Protein AF-A0A935YI37-F1 (afdb_monomer)

Secondary structure (DSSP, 8-state):
-PPPPPEEEESS-HHHHHHHHHHHHHHHHHTT-TTT-SEEEEEE---SSTTEEEEEEEPPSSSPPPEEEEEE-GGGGTS----EEEES--GGGTTSPPPS---SPP-GGG--HHHHHHHHHHHHHHHHHHHTTSS-GGGS-GGGHHHHHHHHHHHHHHHHHHTT-----HHHHHHHHHHHHTSSS---HHHHHHHHHHHHT---SHHHHHHHHTTSPP-

Mean predicted aligned error: 6.36 Å

Structure (mmCIF, N/CA/C/O backbone):
data_AF-A0A935YI37-F1
#
_entry.id   AF-A0A935YI37-F1
#
loop_
_atom_site.group_PDB
_atom_site.id
_atom_site.type_symbol
_atom_site.label_atom_id
_atom_site.label_alt_id
_atom_site.label_comp_id
_atom_site.label_asym_id
_atom_site.label_entity_id
_atom_site.label_seq_id
_atom_site.pdbx_PDB_ins_code
_atom_site.Cartn_x
_atom_site.Cartn_y
_atom_site.Cartn_z
_atom_site.occupancy
_atom_site.B_iso_or_equiv
_atom_site.auth_seq_id
_atom_site.auth_comp_id
_atom_site.auth_asym_id
_atom_site.auth_atom_id
_atom_site.pdbx_PDB_model_num
ATOM 1 N N . MET A 1 1 ? -25.871 1.175 2.694 1.00 56.16 1 MET A N 1
ATOM 2 C CA . MET A 1 1 ? -24.743 2.102 2.891 1.00 56.16 1 MET A CA 1
ATOM 3 C C . MET A 1 1 ? -23.890 1.432 3.937 1.00 56.16 1 MET A C 1
ATOM 5 O O . MET A 1 1 ? -24.324 1.365 5.081 1.00 56.16 1 MET A O 1
ATOM 9 N N . ASP A 1 2 ? -22.806 0.791 3.517 1.00 73.81 2 ASP A N 1
ATOM 10 C CA . ASP A 1 2 ? -22.015 -0.038 4.426 1.00 73.81 2 ASP A CA 1
ATOM 11 C C . ASP A 1 2 ? -21.310 0.875 5.431 1.00 73.81 2 ASP A C 1
ATOM 13 O O . ASP A 1 2 ? -20.759 1.914 5.056 1.00 73.81 2 ASP A O 1
ATOM 17 N N . ALA A 1 3 ? -21.419 0.545 6.717 1.00 84.25 3 ALA A N 1
ATOM 18 C CA . ALA A 1 3 ? -20.812 1.340 7.774 1.00 84.25 3 ALA A CA 1
ATOM 19 C C . ALA A 1 3 ? -19.287 1.256 7.651 1.00 84.25 3 ALA A C 1
ATOM 21 O O . ALA A 1 3 ? -18.744 0.172 7.469 1.00 84.25 3 ALA A O 1
ATOM 22 N N . ALA A 1 4 ? -18.595 2.395 7.744 1.00 88.62 4 ALA A N 1
ATOM 23 C CA . ALA A 1 4 ? -17.138 2.387 7.763 1.00 88.62 4 ALA A CA 1
ATOM 24 C C . ALA A 1 4 ? -16.64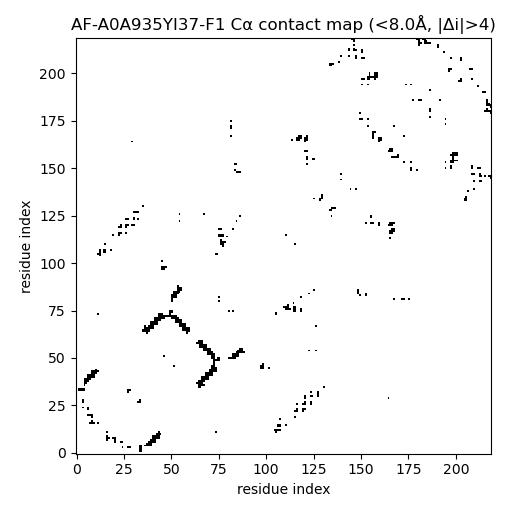3 1.626 9.008 1.00 88.62 4 ALA A C 1
ATOM 26 O O . ALA A 1 4 ? -17.223 1.807 10.085 1.00 88.62 4 ALA A O 1
ATOM 27 N N . PRO A 1 5 ? -15.574 0.818 8.893 1.00 92.12 5 PRO A N 1
ATOM 28 C CA . PRO A 1 5 ? -15.024 0.122 10.041 1.00 92.12 5 PRO A CA 1
ATOM 29 C C . PRO A 1 5 ? -14.533 1.142 11.078 1.00 92.12 5 PRO A C 1
ATOM 31 O O . PRO A 1 5 ? -14.047 2.214 10.698 1.00 92.12 5 PRO A O 1
ATOM 34 N N . PRO A 1 6 ? -14.617 0.835 12.382 1.00 94.88 6 PRO A N 1
ATOM 35 C CA . PRO A 1 6 ? -13.897 1.591 13.395 1.00 94.88 6 PRO A CA 1
ATOM 36 C C . PRO A 1 6 ? -12.401 1.620 13.052 1.00 94.88 6 PRO A C 1
ATOM 38 O O . PRO A 1 6 ? -11.816 0.598 12.680 1.00 94.88 6 PRO A O 1
ATOM 41 N N . ILE A 1 7 ? -11.801 2.807 13.166 1.00 96.62 7 ILE A N 1
ATOM 42 C CA . ILE A 1 7 ? -10.383 3.049 12.885 1.00 96.62 7 ILE A CA 1
ATOM 43 C C . ILE A 1 7 ? -9.721 3.555 14.158 1.00 96.62 7 ILE A C 1
ATOM 45 O O . ILE A 1 7 ? -10.190 4.532 14.741 1.00 96.62 7 ILE A O 1
ATOM 49 N N . THR A 1 8 ? -8.633 2.916 14.572 1.00 95.31 8 THR A N 1
ATOM 50 C CA . THR A 1 8 ? -7.813 3.350 15.707 1.00 95.31 8 THR A CA 1
ATOM 51 C C . THR A 1 8 ? -6.371 3.553 15.263 1.00 95.31 8 THR A C 1
ATOM 53 O O . THR A 1 8 ? -5.863 2.827 14.411 1.00 95.31 8 THR A O 1
ATOM 56 N N . CYS A 1 9 ? -5.707 4.556 15.832 1.00 93.88 9 CYS A N 1
ATOM 57 C CA . CYS A 1 9 ? -4.291 4.821 15.601 1.00 93.88 9 CYS A CA 1
ATOM 58 C C . CYS A 1 9 ? -3.555 4.804 16.945 1.00 93.88 9 CYS A C 1
ATOM 60 O O . CYS A 1 9 ? -3.994 5.457 17.892 1.00 93.88 9 CYS A O 1
ATOM 62 N N . THR A 1 10 ? -2.449 4.070 17.040 1.00 90.88 10 THR A N 1
ATOM 63 C CA . THR A 1 10 ? -1.624 3.958 18.255 1.00 90.88 10 THR A CA 1
ATOM 64 C C . THR A 1 10 ? -0.178 4.347 17.963 1.00 90.88 10 THR A C 1
ATOM 66 O O . THR A 1 10 ? 0.287 4.166 16.841 1.00 90.88 10 THR A O 1
ATOM 69 N N . GLY A 1 11 ? 0.532 4.859 18.974 1.00 87.56 11 GLY A N 1
ATOM 70 C CA . GLY A 1 11 ? 1.936 5.285 18.846 1.00 87.56 11 GLY A CA 1
ATOM 71 C C . GLY A 1 11 ? 2.136 6.627 18.127 1.00 87.56 11 GLY A C 1
ATOM 72 O O . GLY A 1 11 ? 3.232 6.951 17.681 1.00 87.56 11 GLY A O 1
ATOM 73 N N . LEU A 1 12 ? 1.073 7.430 18.035 1.00 88.06 12 LEU A N 1
ATOM 74 C CA . LEU A 1 12 ? 1.077 8.784 17.482 1.00 88.06 12 LEU A CA 1
ATOM 75 C C . LEU A 1 12 ? 0.521 9.774 18.511 1.00 88.06 12 LEU A C 1
ATOM 77 O O . LEU A 1 12 ? -0.288 9.408 19.364 1.00 88.06 12 LEU A O 1
ATOM 81 N N . GLU A 1 13 ? 0.913 11.043 18.401 1.00 90.06 13 GLU A N 1
ATOM 82 C CA . GLU A 1 13 ? 0.253 12.135 19.124 1.00 90.06 13 GLU A CA 1
ATOM 83 C C . GLU A 1 13 ? -1.245 12.204 18.736 1.00 90.06 13 GLU A C 1
ATOM 85 O O . GLU A 1 13 ? -1.553 12.054 17.550 1.00 90.06 13 GLU A O 1
ATOM 90 N N . PRO A 1 14 ? -2.181 12.485 19.669 1.00 91.62 14 PRO A N 1
ATOM 91 C CA . PRO A 1 14 ? -3.623 12.488 19.390 1.00 91.62 14 PRO A CA 1
ATOM 92 C C . PRO A 1 14 ? -4.054 13.304 18.161 1.00 91.62 14 PRO A C 1
ATOM 94 O O . PRO A 1 14 ? -4.793 12.801 17.322 1.00 91.62 14 PRO A O 1
ATOM 97 N N . ALA A 1 15 ? -3.542 14.527 17.991 1.00 92.75 15 ALA A N 1
ATOM 98 C CA . ALA A 1 15 ? -3.912 15.368 16.849 1.00 92.75 15 ALA A CA 1
ATOM 99 C C . ALA A 1 15 ? -3.469 14.766 15.500 1.00 92.75 15 ALA A C 1
ATOM 101 O O . ALA A 1 15 ? -4.168 14.880 14.495 1.00 92.75 15 ALA A O 1
ATOM 102 N N . LEU A 1 16 ? -2.306 14.113 15.471 1.00 91.50 16 LEU A N 1
ATOM 103 C CA . LEU A 1 16 ? -1.800 13.415 14.291 1.00 91.50 16 LEU A CA 1
ATOM 104 C C . LEU A 1 16 ? -2.591 12.121 14.033 1.00 91.50 16 LEU A C 1
ATOM 106 O O . LEU A 1 16 ? -2.918 11.822 12.883 1.00 91.50 16 LEU A O 1
ATOM 110 N N . ALA A 1 17 ? -2.936 11.391 15.097 1.00 93.19 17 ALA A N 1
ATOM 111 C CA . ALA A 1 17 ? -3.769 10.194 15.046 1.00 93.19 17 ALA A CA 1
ATOM 112 C C . ALA A 1 17 ? -5.150 10.479 14.431 1.00 93.19 17 ALA A C 1
ATOM 114 O O . ALA A 1 17 ? -5.575 9.739 13.546 1.00 93.19 17 ALA A O 1
ATOM 115 N N . ASP A 1 18 ? -5.806 11.574 14.825 1.00 95.50 18 ASP A N 1
ATOM 116 C CA . ASP A 1 18 ? -7.112 11.971 14.282 1.00 95.50 18 ASP A CA 1
ATOM 117 C C . ASP A 1 18 ? -7.035 12.272 12.776 1.00 95.50 18 ASP A C 1
ATOM 119 O O . ASP A 1 18 ? -7.842 11.773 11.986 1.00 95.50 18 ASP A O 1
ATOM 123 N N . LEU A 1 19 ? -6.011 13.020 12.346 1.00 95.75 19 LEU A N 1
ATOM 124 C CA . LEU A 1 19 ? -5.795 13.341 10.930 1.00 95.75 19 LEU A CA 1
ATOM 125 C C . LEU A 1 19 ? -5.542 12.089 10.078 1.00 95.75 19 LEU A C 1
ATOM 127 O O . LEU A 1 19 ? -6.039 11.990 8.951 1.00 95.75 19 LEU A O 1
ATOM 131 N N . ILE A 1 20 ? -4.773 11.131 10.601 1.00 95.38 20 ILE A N 1
ATOM 132 C CA . ILE A 1 20 ? -4.489 9.864 9.918 1.00 95.38 20 ILE A CA 1
ATOM 133 C C . ILE A 1 20 ? -5.726 8.965 9.898 1.00 95.38 20 ILE A C 1
ATOM 135 O O . ILE A 1 20 ? -6.013 8.374 8.858 1.00 95.38 20 ILE A O 1
ATOM 139 N N . ALA A 1 21 ? -6.495 8.897 10.987 1.00 96.50 21 ALA A N 1
ATOM 140 C CA . ALA A 1 21 ? -7.736 8.128 11.043 1.00 96.50 21 ALA A CA 1
ATOM 141 C C . ALA A 1 21 ? -8.768 8.638 10.021 1.00 96.50 21 ALA A C 1
ATOM 143 O O . ALA A 1 21 ? -9.416 7.839 9.338 1.00 96.50 21 ALA A O 1
ATOM 144 N N . ASP A 1 22 ? -8.881 9.956 9.850 1.00 96.94 22 ASP A N 1
ATOM 145 C CA . ASP A 1 22 ? -9.757 10.551 8.840 1.00 96.94 22 ASP A CA 1
ATOM 146 C C . ASP A 1 22 ? -9.287 10.256 7.408 1.00 96.94 22 ASP A C 1
ATOM 148 O O . ASP A 1 22 ? -10.101 9.879 6.558 1.00 96.94 22 ASP A O 1
ATOM 152 N N . ALA A 1 23 ? -7.983 10.363 7.132 1.00 97.19 23 ALA A N 1
ATOM 153 C CA . ALA A 1 23 ? -7.418 9.982 5.835 1.00 97.19 23 ALA A CA 1
ATOM 154 C C . ALA A 1 23 ? -7.620 8.481 5.547 1.00 97.19 23 ALA A C 1
ATOM 156 O O . ALA A 1 23 ? -8.001 8.098 4.438 1.00 97.19 23 ALA A O 1
ATOM 157 N N . ALA A 1 24 ? -7.456 7.628 6.559 1.00 97.25 24 ALA A N 1
ATOM 158 C CA . ALA A 1 24 ? -7.671 6.191 6.453 1.00 97.25 24 ALA A CA 1
ATOM 159 C C . ALA A 1 24 ? -9.136 5.858 6.162 1.00 97.25 24 ALA A C 1
ATOM 161 O O . ALA A 1 24 ? -9.404 5.004 5.321 1.00 97.25 24 ALA A O 1
ATOM 162 N N . ARG A 1 25 ? -10.097 6.567 6.769 1.00 97.12 25 ARG A N 1
ATOM 163 C CA . ARG A 1 25 ? -11.530 6.383 6.480 1.00 97.12 25 ARG A CA 1
ATOM 164 C C . ARG A 1 25 ? -11.850 6.659 5.012 1.00 97.12 25 ARG A C 1
ATOM 166 O O . ARG A 1 25 ? -12.586 5.894 4.389 1.00 97.12 25 ARG A O 1
ATOM 173 N N . GLN A 1 26 ? -11.274 7.724 4.457 1.00 97.19 26 GLN A N 1
ATOM 174 C CA . GLN A 1 26 ? -11.437 8.070 3.043 1.00 97.19 26 GLN A CA 1
ATOM 175 C C . GLN A 1 26 ? -10.814 7.005 2.137 1.00 97.19 26 GLN A C 1
ATOM 177 O O . GLN A 1 26 ? -11.470 6.536 1.209 1.00 97.19 26 GLN A O 1
ATOM 182 N N . ALA A 1 27 ? -9.593 6.567 2.450 1.00 97.44 27 ALA A N 1
ATOM 183 C CA . ALA A 1 27 ? -8.905 5.530 1.692 1.00 97.44 27 ALA A CA 1
ATOM 184 C C . ALA A 1 27 ? -9.648 4.183 1.740 1.00 97.44 27 ALA A C 1
ATOM 186 O O . ALA A 1 27 ? -9.852 3.573 0.694 1.00 97.44 27 ALA A O 1
ATOM 187 N N . VAL A 1 28 ? -10.131 3.749 2.913 1.00 96.94 28 VAL A N 1
ATOM 188 C CA . VAL A 1 28 ? -10.945 2.530 3.093 1.00 96.94 28 VAL A CA 1
ATOM 189 C C . VAL A 1 28 ? -12.183 2.554 2.198 1.00 96.94 28 VAL A C 1
ATOM 191 O O . VAL A 1 28 ? -12.470 1.565 1.521 1.00 96.94 28 VAL A O 1
ATOM 194 N N . ALA A 1 29 ? -12.905 3.676 2.164 1.00 96.31 29 ALA A N 1
ATOM 195 C CA . ALA A 1 29 ? -14.059 3.828 1.287 1.00 96.31 29 ALA A CA 1
ATOM 196 C C . ALA A 1 29 ? -13.646 3.789 -0.194 1.00 96.31 29 ALA A C 1
ATOM 198 O O . ALA A 1 29 ? -14.234 3.046 -0.979 1.00 96.31 29 ALA A O 1
ATOM 199 N N . ALA A 1 30 ? -12.598 4.530 -0.565 1.00 97.06 30 ALA A N 1
ATOM 200 C CA . ALA A 1 30 ? -12.123 4.633 -1.940 1.00 97.06 30 ALA A CA 1
ATOM 201 C C . ALA A 1 30 ? -11.642 3.291 -2.511 1.00 97.06 30 ALA A C 1
ATOM 203 O O . ALA A 1 30 ? -11.893 2.997 -3.679 1.00 97.06 30 ALA A O 1
ATOM 204 N N . VAL A 1 31 ? -10.984 2.446 -1.713 1.00 96.50 31 VAL A N 1
ATOM 205 C CA . VAL A 1 31 ? -10.501 1.127 -2.164 1.00 96.50 31 VAL A CA 1
ATOM 206 C C . VAL A 1 31 ? -11.527 0.000 -1.981 1.00 96.50 31 VAL A C 1
ATOM 208 O O . VAL A 1 31 ? -11.232 -1.140 -2.325 1.00 96.50 31 VAL A O 1
ATOM 211 N N . GLY A 1 32 ? -12.733 0.304 -1.487 1.00 95.06 32 GLY A N 1
ATOM 212 C CA . GLY A 1 32 ? -13.824 -0.668 -1.354 1.00 95.06 32 GLY A CA 1
ATOM 213 C C . GLY A 1 32 ? -13.710 -1.606 -0.148 1.00 95.06 32 GLY A C 1
ATOM 214 O O . GLY A 1 32 ? -14.245 -2.709 -0.184 1.00 95.06 32 GLY A O 1
ATOM 215 N N . LEU A 1 33 ? -13.024 -1.192 0.923 1.00 93.38 33 LEU A N 1
ATOM 216 C CA . LEU A 1 33 ? -12.841 -1.993 2.142 1.00 93.38 33 LEU A CA 1
ATOM 217 C C . LEU A 1 33 ? -13.932 -1.794 3.206 1.00 93.38 33 LEU A C 1
ATOM 219 O O . LEU A 1 33 ? -13.975 -2.564 4.162 1.00 93.38 33 LEU A O 1
ATOM 223 N N . ALA A 1 34 ? -14.801 -0.785 3.072 1.00 92.44 34 ALA A N 1
ATOM 224 C CA . ALA A 1 34 ? -15.726 -0.378 4.137 1.00 92.44 34 ALA A CA 1
ATOM 225 C C . ALA A 1 34 ? -16.646 -1.510 4.643 1.00 92.44 34 ALA A C 1
ATOM 227 O O . ALA A 1 34 ? -16.834 -1.638 5.844 1.00 92.44 34 ALA A O 1
ATOM 228 N N . GLY A 1 35 ? -17.159 -2.365 3.754 1.00 89.19 35 GLY A N 1
ATOM 229 C CA . GLY A 1 35 ? -17.996 -3.519 4.122 1.00 89.19 35 GLY A CA 1
ATOM 230 C C . GLY A 1 35 ? -17.231 -4.831 4.328 1.00 89.19 35 GLY A C 1
ATOM 231 O O . GLY A 1 35 ? -17.849 -5.869 4.544 1.00 89.19 35 GLY A O 1
ATOM 232 N N . LEU A 1 36 ? -15.901 -4.810 4.207 1.00 90.12 36 LEU A N 1
ATOM 233 C CA . LEU A 1 36 ? -15.060 -6.012 4.226 1.00 90.12 36 LEU A CA 1
ATOM 234 C C . LEU A 1 36 ? -14.249 -6.168 5.516 1.00 90.12 36 LEU A C 1
ATOM 236 O O . LEU A 1 36 ? -13.684 -7.236 5.742 1.00 90.12 36 LEU A O 1
ATOM 240 N N . LEU A 1 37 ? -14.166 -5.124 6.343 1.00 90.25 37 LEU A N 1
ATOM 241 C CA . LEU A 1 37 ? -13.382 -5.115 7.577 1.00 90.25 37 LEU A CA 1
ATOM 242 C C . LEU A 1 37 ? -14.279 -4.916 8.795 1.00 90.25 37 LEU A C 1
ATOM 244 O O . LEU A 1 37 ? -15.181 -4.084 8.779 1.00 90.25 37 LEU A O 1
ATOM 248 N N . GLY A 1 38 ? -13.974 -5.637 9.872 1.00 90.75 38 GLY A N 1
ATOM 249 C CA . GLY A 1 38 ? -14.567 -5.398 11.187 1.00 90.75 38 GLY A CA 1
ATOM 250 C C . GLY A 1 38 ? -13.947 -4.184 11.874 1.00 90.75 38 GLY A C 1
ATOM 251 O O . GLY A 1 38 ? -14.643 -3.454 12.571 1.00 90.75 38 GLY A O 1
ATOM 252 N N . ARG A 1 39 ? -12.648 -3.939 11.645 1.00 93.25 39 ARG A N 1
ATOM 253 C CA . ARG A 1 39 ? -11.895 -2.778 12.149 1.00 93.25 39 ARG A CA 1
ATOM 254 C C . ARG A 1 39 ? -10.566 -2.582 11.414 1.00 93.25 39 ARG A C 1
ATOM 256 O O . ARG A 1 39 ? -10.034 -3.530 10.829 1.00 93.25 39 ARG A O 1
ATOM 263 N N . LEU A 1 40 ? -10.019 -1.371 11.496 1.00 94.75 40 LEU A N 1
ATOM 264 C CA . LEU A 1 40 ? -8.669 -1.021 11.051 1.00 94.75 40 LEU A CA 1
ATOM 265 C C . LEU A 1 40 ? -7.865 -0.426 12.215 1.00 94.75 40 LEU A C 1
ATOM 267 O O . LEU A 1 40 ? -8.243 0.594 12.778 1.00 94.75 40 LEU A O 1
ATOM 271 N N . GLU A 1 41 ? -6.732 -1.035 12.540 1.00 93.50 41 GLU A N 1
ATOM 272 C CA . GLU A 1 41 ? -5.760 -0.526 13.509 1.00 93.50 41 GLU A CA 1
ATOM 273 C C . GLU A 1 41 ? -4.513 -0.040 12.753 1.00 93.50 41 GLU A C 1
ATOM 275 O O . GLU A 1 41 ? -3.959 -0.772 11.932 1.00 93.50 41 GLU A O 1
ATOM 280 N N . ILE A 1 42 ? -4.059 1.185 13.007 1.00 92.81 42 ILE A N 1
ATOM 281 C CA . ILE A 1 42 ? -2.789 1.716 12.498 1.00 92.81 42 ILE A CA 1
ATOM 282 C C . ILE A 1 42 ? -1.833 1.833 13.681 1.00 92.81 42 ILE A C 1
ATOM 284 O O . ILE A 1 42 ? -2.015 2.669 14.566 1.00 92.81 42 ILE A O 1
ATOM 288 N N . CYS A 1 43 ? -0.811 0.988 13.695 1.00 90.19 43 CYS A N 1
ATOM 289 C CA . CYS A 1 43 ? 0.199 0.955 14.739 1.00 90.19 43 CYS A CA 1
ATOM 290 C C . CYS A 1 43 ? 1.465 1.633 14.220 1.00 90.19 43 CYS A C 1
ATOM 292 O O . CYS A 1 43 ? 2.233 1.028 13.470 1.00 90.19 43 CYS A O 1
ATOM 294 N N . ALA A 1 44 ? 1.662 2.893 14.604 1.00 87.94 44 ALA A N 1
ATOM 295 C CA . ALA A 1 44 ? 2.905 3.585 14.327 1.00 87.94 44 ALA A CA 1
ATOM 296 C C . ALA A 1 44 ? 3.913 3.253 15.430 1.00 87.94 44 ALA A C 1
ATOM 298 O O . ALA A 1 44 ? 3.666 3.550 16.594 1.00 87.94 44 ALA A O 1
ATOM 299 N N . ASP A 1 45 ? 5.016 2.614 15.074 1.00 81.06 45 ASP A N 1
ATOM 300 C CA . ASP A 1 45 ? 6.046 2.203 16.027 1.00 81.06 45 ASP A CA 1
ATOM 301 C C . ASP A 1 45 ? 7.433 2.474 15.441 1.00 81.06 45 ASP A C 1
ATOM 303 O O . ASP A 1 45 ? 7.569 2.632 14.225 1.00 81.06 45 ASP A O 1
ATOM 307 N N . ASP A 1 46 ? 8.463 2.555 16.277 1.00 70.06 46 ASP A N 1
ATOM 308 C CA . ASP A 1 46 ? 9.842 2.713 15.814 1.00 70.06 46 ASP A CA 1
ATOM 309 C C . ASP A 1 46 ? 10.310 1.379 15.221 1.00 70.06 46 ASP A C 1
ATOM 311 O O . ASP A 1 46 ? 10.903 0.520 15.864 1.00 70.06 46 ASP A O 1
ATOM 315 N N . LEU A 1 47 ? 9.903 1.133 13.981 1.00 65.62 47 LEU A N 1
ATOM 316 C CA . LEU A 1 47 ? 10.217 -0.078 13.251 1.00 65.62 47 LEU A CA 1
ATOM 317 C C . LEU A 1 47 ? 11.539 0.112 12.502 1.00 65.62 47 LEU A C 1
ATOM 319 O O . LEU A 1 47 ? 11.742 1.151 11.865 1.00 65.62 47 LEU A O 1
ATOM 323 N N . PRO A 1 48 ? 12.451 -0.878 12.527 1.00 55.75 48 PRO A N 1
ATOM 324 C CA . PRO A 1 48 ? 13.759 -0.742 11.904 1.00 55.75 48 PRO A CA 1
ATOM 325 C C . PRO A 1 48 ? 13.616 -0.629 10.383 1.00 55.75 48 PRO A C 1
ATOM 327 O O . PRO A 1 48 ? 13.464 -1.632 9.692 1.00 55.75 48 PRO A O 1
ATOM 330 N N . GLY A 1 49 ? 13.706 0.601 9.875 1.00 58.25 49 GLY A N 1
ATOM 331 C CA . GLY A 1 49 ? 13.541 0.930 8.461 1.00 58.25 49 GLY A CA 1
ATOM 332 C C . GLY A 1 49 ? 12.360 1.872 8.238 1.00 58.25 49 GLY A C 1
ATOM 333 O O . GLY A 1 49 ? 11.216 1.449 8.136 1.00 58.25 49 GLY A O 1
ATOM 334 N N . ALA A 1 50 ? 12.645 3.164 8.065 1.00 57.19 50 ALA A N 1
ATOM 335 C CA . ALA A 1 50 ? 11.645 4.233 7.940 1.00 57.19 50 ALA A CA 1
ATOM 336 C C . ALA A 1 50 ? 10.647 4.112 6.761 1.00 57.19 50 ALA A C 1
ATOM 338 O O . ALA A 1 50 ? 9.751 4.942 6.629 1.00 57.19 50 ALA A O 1
ATOM 339 N N . ALA A 1 51 ? 10.822 3.135 5.866 1.00 60.41 51 ALA A N 1
ATOM 340 C CA . ALA A 1 51 ? 10.006 2.945 4.664 1.00 60.41 51 ALA A CA 1
ATOM 341 C C . ALA A 1 51 ? 9.250 1.605 4.640 1.00 60.41 51 ALA A C 1
ATOM 343 O O . ALA A 1 51 ? 8.566 1.319 3.653 1.00 60.41 51 ALA A O 1
ATOM 344 N N . GLU A 1 52 ? 9.389 0.778 5.677 1.00 70.00 52 GLU A N 1
ATOM 345 C CA . GLU A 1 52 ? 8.734 -0.524 5.741 1.00 70.00 52 GLU A CA 1
ATOM 346 C C . GLU A 1 52 ? 7.370 -0.415 6.420 1.00 70.00 52 GLU A C 1
ATOM 348 O O . GLU A 1 52 ? 7.163 0.328 7.383 1.00 70.00 52 GLU A O 1
ATOM 353 N N . ALA A 1 53 ? 6.420 -1.152 5.862 1.00 75.00 53 ALA A N 1
ATOM 354 C CA . ALA A 1 53 ? 5.057 -1.226 6.338 1.00 75.00 53 ALA A CA 1
ATOM 355 C C . ALA A 1 53 ? 4.574 -2.666 6.244 1.00 75.00 53 ALA A C 1
ATOM 357 O O . ALA A 1 53 ? 4.843 -3.357 5.250 1.00 75.00 53 ALA A O 1
ATOM 358 N N . TRP A 1 54 ? 3.828 -3.087 7.261 1.00 79.75 54 TRP A N 1
ATOM 359 C CA . TRP A 1 54 ? 3.343 -4.453 7.388 1.00 79.75 54 TRP A CA 1
ATOM 360 C C . TRP A 1 54 ? 1.847 -4.492 7.603 1.00 79.75 54 TRP A C 1
ATOM 362 O O . TRP A 1 54 ? 1.300 -3.823 8.475 1.00 79.75 54 TRP A O 1
ATOM 372 N N . LEU A 1 55 ? 1.192 -5.341 6.822 1.00 81.38 55 LEU A N 1
ATOM 373 C CA . LEU A 1 55 ? -0.231 -5.613 6.943 1.00 81.38 55 LEU A CA 1
ATOM 374 C C . LEU A 1 55 ? -0.425 -6.969 7.615 1.00 81.38 55 LEU A C 1
ATOM 376 O O . LEU A 1 55 ? 0.081 -7.986 7.136 1.00 81.38 55 LEU A O 1
ATOM 380 N N . ALA A 1 56 ? -1.188 -6.984 8.703 1.00 80.44 56 ALA A N 1
ATOM 381 C CA . ALA A 1 56 ? -1.633 -8.195 9.373 1.00 80.44 56 ALA A CA 1
ATOM 382 C C . ALA A 1 56 ? -3.161 -8.284 9.314 1.00 80.44 56 ALA A C 1
ATOM 384 O O . ALA A 1 56 ? -3.868 -7.432 9.848 1.00 80.44 56 ALA A O 1
ATOM 385 N N . LEU A 1 57 ? -3.669 -9.341 8.683 1.00 80.88 57 LEU A N 1
ATOM 386 C CA . LEU A 1 57 ? -5.089 -9.682 8.702 1.00 80.88 57 LEU A CA 1
ATOM 387 C C . LEU A 1 57 ? -5.350 -10.658 9.847 1.00 80.88 57 LEU A C 1
ATOM 389 O O . LEU A 1 57 ? -4.859 -11.788 9.836 1.00 80.88 57 LEU A O 1
ATOM 393 N N . ARG A 1 58 ? -6.125 -10.220 10.837 1.00 82.06 58 ARG A N 1
ATOM 394 C CA . ARG A 1 58 ? -6.540 -11.024 11.986 1.00 82.06 58 ARG A CA 1
ATOM 395 C C . ARG A 1 58 ? -8.003 -11.393 11.812 1.00 82.06 58 ARG A C 1
ATOM 397 O O . ARG A 1 58 ? -8.857 -10.521 11.686 1.00 82.06 58 ARG A O 1
ATOM 404 N N . ARG A 1 59 ? -8.304 -12.688 11.812 1.00 72.38 59 ARG A N 1
ATOM 405 C CA . ARG A 1 59 ? -9.690 -13.130 11.975 1.00 72.38 59 ARG A CA 1
ATOM 406 C C . ARG A 1 59 ? -10.044 -12.972 13.445 1.00 72.38 59 ARG A C 1
ATOM 408 O O . ARG A 1 59 ? -9.323 -13.491 14.296 1.00 72.38 59 ARG A O 1
ATOM 415 N N . GLU A 1 60 ? -11.095 -12.214 13.732 1.00 70.25 60 GLU A N 1
ATOM 416 C CA . GLU A 1 60 ? -11.671 -12.210 15.072 1.00 70.25 60 GLU A CA 1
ATOM 417 C C . GLU A 1 60 ? -12.189 -13.625 15.380 1.00 70.25 60 GLU A C 1
ATOM 419 O O . GLU A 1 60 ? -12.580 -14.362 14.470 1.00 70.25 60 GLU A O 1
ATOM 424 N N . GLN A 1 61 ? -12.089 -14.052 16.642 1.00 56.94 61 GLN A N 1
ATOM 425 C CA . GLN A 1 61 ? -12.717 -15.303 17.066 1.00 56.94 61 GLN A CA 1
ATOM 426 C C . GLN A 1 61 ? -14.234 -15.126 16.879 1.00 56.94 61 GLN A C 1
ATOM 428 O O . GLN A 1 61 ? -14.765 -14.124 17.343 1.00 56.94 61 GLN A O 1
ATOM 433 N N . ASP A 1 62 ? -14.874 -16.069 16.179 1.00 56.50 62 ASP A N 1
ATOM 434 C CA . ASP A 1 62 ? -16.295 -16.106 15.771 1.00 56.50 62 ASP A CA 1
ATOM 435 C C . ASP A 1 62 ? -16.665 -15.282 14.525 1.00 56.50 62 ASP A C 1
ATOM 437 O O . ASP A 1 62 ? -16.952 -14.104 14.670 1.00 56.50 62 ASP A O 1
ATOM 441 N N . ASP A 1 63 ? -16.696 -15.920 13.333 1.00 63.81 63 ASP A N 1
ATOM 442 C CA . ASP A 1 63 ? -17.338 -15.552 12.032 1.00 63.81 63 ASP A CA 1
ATOM 443 C C . ASP A 1 63 ? -17.432 -14.062 11.609 1.00 63.81 63 ASP A C 1
ATOM 445 O O . ASP A 1 63 ? -18.125 -13.704 10.653 1.00 63.81 63 ASP A O 1
ATOM 449 N N . GLY A 1 64 ? -16.708 -13.180 12.284 1.00 77.88 64 GLY A N 1
ATOM 450 C CA . GLY A 1 64 ? -16.751 -11.743 12.128 1.00 77.88 64 GLY A CA 1
ATOM 451 C C . GLY A 1 64 ? -15.909 -11.289 10.950 1.00 77.88 64 GLY A C 1
ATOM 452 O O . GLY A 1 64 ? -15.005 -11.983 10.471 1.00 77.88 64 GLY A O 1
ATOM 453 N N . ALA A 1 65 ? -16.199 -10.077 10.485 1.00 84.06 65 ALA A N 1
ATOM 454 C CA . ALA A 1 65 ? -15.365 -9.435 9.486 1.00 84.06 65 ALA A CA 1
ATOM 455 C C . ALA A 1 65 ? -13.925 -9.288 10.026 1.00 84.06 65 ALA A C 1
ATOM 457 O O . ALA A 1 65 ? -13.731 -8.978 11.204 1.00 84.06 65 ALA A O 1
ATOM 458 N N . PRO A 1 66 ? -12.894 -9.518 9.195 1.00 86.44 66 PRO A N 1
ATOM 459 C CA . PRO A 1 66 ? -11.509 -9.494 9.647 1.00 86.44 66 PRO A CA 1
ATOM 460 C C . PRO A 1 66 ? -11.098 -8.113 10.168 1.00 86.44 66 PRO A C 1
ATOM 462 O O . PRO A 1 66 ? -11.506 -7.076 9.640 1.00 86.44 66 PRO A O 1
ATOM 465 N N . ALA A 1 67 ? -10.224 -8.109 11.169 1.00 87.69 67 ALA A N 1
ATOM 466 C CA . ALA A 1 67 ? -9.500 -6.932 11.614 1.00 87.69 67 ALA A CA 1
ATOM 467 C C . ALA A 1 67 ? -8.215 -6.781 10.792 1.00 87.69 67 ALA A C 1
ATOM 469 O O . ALA A 1 67 ? -7.446 -7.737 10.639 1.00 87.69 67 ALA A O 1
ATOM 470 N N . LEU A 1 68 ? -7.962 -5.581 10.276 1.00 89.62 68 LEU A N 1
ATOM 471 C CA . LEU A 1 68 ? -6.705 -5.247 9.613 1.00 89.62 68 LEU A CA 1
ATOM 472 C C . LEU A 1 68 ? -5.833 -4.424 10.559 1.00 89.62 68 LEU A C 1
ATOM 474 O O . LEU A 1 68 ? -6.298 -3.430 11.105 1.00 89.62 68 LEU A O 1
ATOM 478 N N . VAL A 1 69 ? -4.569 -4.809 10.713 1.00 90.00 69 VAL A N 1
ATOM 479 C CA . VAL A 1 69 ? -3.564 -4.017 11.429 1.00 90.00 69 VAL A CA 1
ATOM 480 C C . VAL A 1 69 ? -2.473 -3.598 10.450 1.00 90.00 69 VAL A C 1
ATOM 482 O O . VAL A 1 69 ? -1.861 -4.454 9.809 1.00 90.00 69 VAL A O 1
ATOM 485 N N . LEU A 1 70 ? -2.246 -2.293 10.320 1.00 90.25 70 LEU A N 1
ATOM 486 C CA . LEU A 1 70 ? -1.158 -1.699 9.548 1.00 90.25 70 LEU A CA 1
ATOM 487 C C . LEU A 1 70 ? -0.075 -1.215 10.512 1.00 90.25 70 LEU A C 1
ATOM 489 O O . LEU A 1 70 ? -0.252 -0.206 11.189 1.00 90.25 70 LEU A O 1
ATOM 493 N N . TYR A 1 71 ? 1.042 -1.929 10.555 1.00 87.12 71 TYR A N 1
ATOM 494 C CA . TYR A 1 71 ? 2.235 -1.525 11.289 1.00 87.12 71 TYR A CA 1
ATOM 495 C C . TYR A 1 71 ? 3.133 -0.678 10.398 1.00 87.12 71 TYR A C 1
ATOM 497 O O . TYR A 1 71 ? 3.364 -1.039 9.240 1.00 87.12 71 TYR A O 1
ATOM 505 N N . CYS A 1 72 ? 3.645 0.432 10.918 1.00 86.38 72 CYS A N 1
ATOM 506 C CA . CYS A 1 72 ? 4.506 1.322 10.148 1.00 86.38 72 CYS A CA 1
ATOM 507 C C . CYS A 1 72 ? 5.400 2.200 11.012 1.00 86.38 72 CYS A C 1
ATOM 509 O O . CYS A 1 72 ? 5.043 2.533 12.137 1.00 86.38 72 CYS A O 1
ATOM 511 N N . HIS A 1 73 ? 6.512 2.662 10.448 1.00 86.06 73 HIS A N 1
ATOM 512 C CA . HIS A 1 73 ? 7.264 3.746 11.069 1.00 86.06 73 HIS A CA 1
ATOM 513 C C . HIS A 1 73 ? 6.481 5.072 10.959 1.00 86.06 73 HIS A C 1
ATOM 515 O O . HIS A 1 73 ? 5.968 5.366 9.873 1.00 86.06 73 HIS A O 1
ATOM 521 N N . PRO A 1 74 ? 6.410 5.916 12.011 1.00 84.75 74 PRO A N 1
ATOM 522 C CA . PRO A 1 74 ? 5.736 7.217 11.958 1.00 84.75 74 PRO A CA 1
ATOM 523 C C . PRO A 1 74 ? 6.199 8.102 10.788 1.00 84.75 74 PRO A C 1
ATOM 525 O O . PRO A 1 74 ? 5.420 8.883 10.236 1.00 84.75 74 PRO A O 1
ATOM 528 N N . GLU A 1 75 ? 7.458 7.947 10.354 1.00 85.19 75 GLU A N 1
ATOM 529 C CA . GLU A 1 75 ? 7.993 8.680 9.200 1.00 85.19 75 GLU A CA 1
ATOM 530 C C . GLU A 1 75 ? 7.242 8.434 7.886 1.00 85.19 75 GLU A C 1
ATOM 532 O O . GLU A 1 75 ? 7.305 9.284 6.998 1.00 85.19 75 GLU A O 1
ATOM 537 N N . ALA A 1 76 ? 6.482 7.342 7.759 1.00 84.50 76 ALA A N 1
ATOM 538 C CA . ALA A 1 76 ? 5.673 7.059 6.574 1.00 84.50 76 ALA A CA 1
ATOM 539 C C . ALA A 1 76 ? 4.686 8.195 6.228 1.00 84.50 76 ALA A C 1
ATOM 541 O O . ALA A 1 76 ? 4.305 8.355 5.067 1.00 84.50 76 ALA A O 1
ATOM 542 N N . PHE A 1 77 ? 4.306 9.009 7.219 1.00 85.44 77 PHE A N 1
ATOM 543 C CA . PHE A 1 77 ? 3.353 10.111 7.075 1.00 85.44 77 PHE A CA 1
ATOM 544 C C . PHE A 1 77 ? 4.009 11.484 6.831 1.00 85.44 77 PHE A C 1
ATOM 546 O O . PHE A 1 77 ? 3.313 12.462 6.539 1.00 85.44 77 PHE A O 1
ATOM 553 N N . VAL A 1 78 ? 5.340 11.584 6.943 1.00 79.00 78 VAL A N 1
ATOM 554 C CA . VAL A 1 78 ? 6.072 12.870 6.873 1.00 79.00 78 VAL A CA 1
ATOM 555 C C . VAL A 1 78 ? 7.251 12.842 5.897 1.00 79.00 78 VAL A C 1
ATOM 557 O O . VAL A 1 78 ? 7.501 13.828 5.203 1.00 79.00 78 VAL A O 1
ATOM 560 N N . ALA A 1 79 ? 7.977 11.726 5.801 1.00 70.25 79 ALA A N 1
ATOM 561 C CA . ALA A 1 79 ? 9.177 11.612 4.987 1.00 70.25 79 ALA A CA 1
ATOM 562 C C . ALA A 1 79 ? 8.829 11.397 3.507 1.00 70.25 79 ALA A C 1
ATOM 564 O O . ALA A 1 79 ? 7.920 10.651 3.144 1.00 70.25 79 ALA A O 1
ATOM 565 N N . GLN A 1 80 ? 9.603 12.015 2.611 1.00 60.62 80 GLN A N 1
ATOM 566 C CA . GLN A 1 80 ? 9.449 11.859 1.159 1.00 60.62 80 GLN A CA 1
ATOM 567 C C . GLN A 1 80 ? 10.089 10.555 0.658 1.00 60.62 80 GLN A C 1
ATOM 569 O O . GLN A 1 80 ? 11.007 10.568 -0.163 1.00 60.62 80 GLN A O 1
ATOM 574 N N . ARG A 1 81 ? 9.644 9.410 1.177 1.00 67.19 81 ARG A N 1
ATOM 575 C CA . ARG A 1 81 ? 10.127 8.093 0.751 1.00 67.19 81 ARG A CA 1
ATOM 576 C C . ARG A 1 81 ? 8.965 7.236 0.270 1.00 67.19 81 ARG A C 1
ATOM 578 O O . ARG A 1 81 ? 7.901 7.204 0.878 1.00 67.19 81 ARG A O 1
ATOM 585 N N . VAL A 1 82 ? 9.177 6.546 -0.849 1.00 64.12 82 VAL A N 1
ATOM 586 C CA . VAL A 1 82 ? 8.253 5.499 -1.293 1.00 64.12 82 VAL A CA 1
ATOM 587 C C . VAL A 1 82 ? 8.384 4.330 -0.340 1.00 64.12 82 VAL A C 1
ATOM 589 O O . VAL A 1 82 ? 9.486 3.805 -0.179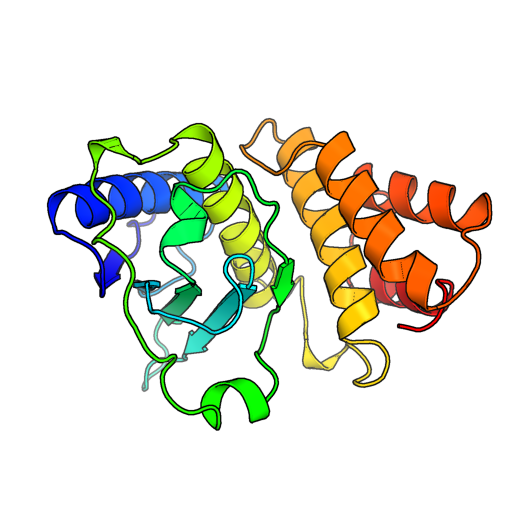 1.00 64.12 82 VAL A O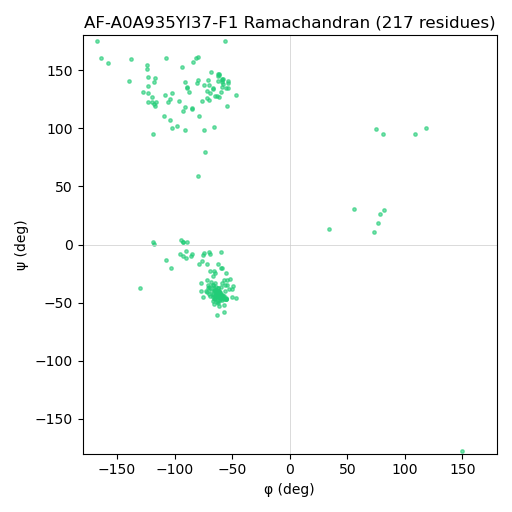 1
ATOM 592 N N . ALA A 1 83 ? 7.269 3.918 0.253 1.00 64.38 83 ALA A N 1
ATOM 593 C CA . ALA A 1 83 ? 7.258 2.737 1.090 1.00 64.38 83 ALA A CA 1
ATOM 594 C C . ALA A 1 83 ? 7.414 1.467 0.243 1.00 64.38 83 ALA A C 1
ATOM 596 O O . ALA A 1 83 ? 6.853 1.327 -0.858 1.00 64.38 83 ALA A O 1
ATOM 597 N N . THR A 1 84 ? 8.172 0.526 0.784 1.00 62.97 84 THR A N 1
ATOM 598 C CA . THR A 1 84 ? 8.163 -0.867 0.351 1.00 62.97 84 THR A CA 1
ATOM 599 C C . THR A 1 84 ? 7.126 -1.581 1.203 1.00 62.97 84 THR A C 1
ATOM 601 O O . THR A 1 84 ? 7.390 -1.929 2.352 1.00 62.97 84 THR A O 1
ATOM 604 N N . ALA A 1 85 ? 5.921 -1.764 0.661 1.00 55.25 85 ALA A N 1
ATOM 605 C CA . ALA A 1 85 ? 4.923 -2.603 1.308 1.00 55.25 85 ALA A CA 1
ATOM 606 C C . ALA A 1 85 ? 5.449 -4.037 1.324 1.00 55.25 85 ALA A C 1
ATOM 608 O O . ALA A 1 85 ? 5.808 -4.544 0.266 1.00 55.25 85 ALA A O 1
ATOM 609 N N . THR A 1 86 ? 5.475 -4.694 2.479 1.00 59.56 86 THR A N 1
ATOM 610 C CA . THR A 1 86 ? 5.617 -6.152 2.545 1.00 59.56 86 THR A CA 1
ATOM 611 C C . THR A 1 86 ? 4.363 -6.705 3.201 1.00 59.56 86 THR A C 1
ATOM 613 O O . THR A 1 86 ? 3.991 -6.329 4.313 1.00 59.56 86 THR A O 1
ATOM 616 N N . VAL A 1 87 ? 3.651 -7.577 2.491 1.00 49.53 87 VAL A N 1
ATOM 617 C CA . VAL A 1 87 ? 2.551 -8.319 3.105 1.00 49.53 87 VAL A CA 1
ATOM 618 C C . VAL A 1 87 ? 3.186 -9.533 3.758 1.00 49.53 87 VAL A C 1
ATOM 620 O O . VAL A 1 87 ? 3.778 -10.353 3.066 1.00 49.53 87 VAL A O 1
ATOM 623 N N . PHE A 1 88 ? 3.072 -9.602 5.085 1.00 51.03 88 PHE A N 1
ATOM 624 C CA . PHE A 1 88 ? 3.744 -10.547 5.984 1.00 51.03 88 PHE A CA 1
ATOM 625 C C . PHE A 1 88 ? 5.237 -10.251 6.210 1.00 51.03 88 PHE A C 1
ATOM 627 O O . PHE A 1 88 ? 6.076 -10.639 5.397 1.00 51.03 88 PHE A O 1
ATOM 634 N N . PRO A 1 89 ? 5.595 -9.604 7.335 1.00 47.00 89 PRO A N 1
ATOM 635 C CA . PRO A 1 89 ? 6.993 -9.436 7.704 1.00 47.00 89 PRO A CA 1
ATOM 636 C C . PRO A 1 89 ? 7.674 -10.803 7.857 1.00 47.00 89 PRO A C 1
ATOM 638 O O . PRO A 1 89 ? 7.066 -11.735 8.403 1.00 47.00 89 PRO A O 1
ATOM 641 N N . PRO A 1 90 ? 8.944 -10.944 7.442 1.00 50.75 90 PRO A N 1
ATOM 642 C CA . PRO A 1 90 ? 9.735 -12.098 7.833 1.00 50.75 90 PRO A CA 1
ATOM 643 C C . PRO A 1 90 ? 9.807 -12.169 9.365 1.00 50.75 90 PRO A C 1
ATOM 645 O O . PRO A 1 90 ? 9.924 -11.145 10.036 1.00 50.75 90 PRO A O 1
ATOM 648 N N . ARG A 1 91 ? 9.759 -13.385 9.931 1.00 43.41 91 ARG A N 1
ATOM 649 C CA . ARG A 1 91 ? 9.749 -13.624 11.392 1.00 43.41 91 ARG A CA 1
ATOM 650 C C . ARG A 1 91 ? 10.846 -12.847 12.136 1.00 43.41 91 ARG A C 1
ATOM 652 O O . ARG A 1 91 ? 10.588 -12.313 13.204 1.00 43.41 91 ARG A O 1
ATOM 659 N N . ALA A 1 92 ? 12.006 -12.700 11.497 1.00 46.47 92 ALA A N 1
ATOM 660 C CA . ALA A 1 92 ? 13.165 -11.971 12.001 1.00 46.47 92 ALA A CA 1
ATOM 661 C C . ALA A 1 92 ? 12.917 -10.482 12.316 1.00 46.47 92 ALA A C 1
ATOM 663 O O . ALA A 1 92 ? 13.698 -9.904 13.060 1.00 46.47 92 ALA A O 1
ATOM 664 N N . VAL A 1 93 ? 11.874 -9.849 11.767 1.00 47.91 93 VAL A N 1
ATOM 665 C CA . VAL A 1 93 ? 11.511 -8.458 12.098 1.00 47.91 93 VAL A CA 1
ATOM 666 C C . VAL A 1 93 ? 10.969 -8.356 13.524 1.00 47.91 93 VAL A C 1
ATOM 668 O O . VAL A 1 93 ? 11.28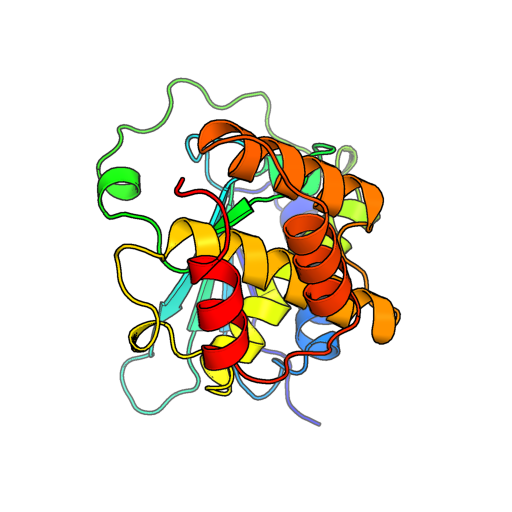7 -7.401 14.220 1.00 47.91 93 VAL A O 1
ATOM 671 N N . TRP A 1 94 ? 10.218 -9.363 13.977 1.00 46.16 94 TRP A N 1
ATOM 672 C CA . TRP A 1 94 ? 9.650 -9.417 15.329 1.00 46.16 94 TRP A CA 1
ATOM 673 C C . TRP A 1 94 ? 10.660 -9.846 16.395 1.00 46.16 94 TRP A C 1
ATOM 675 O O . TRP A 1 94 ? 10.421 -9.647 17.580 1.00 46.16 94 TRP A O 1
ATOM 685 N N . ASP A 1 95 ? 11.777 -10.439 15.970 1.00 44.66 95 ASP A N 1
ATOM 686 C CA . ASP A 1 95 ? 12.861 -10.883 16.849 1.00 44.66 95 ASP A CA 1
ATOM 687 C C . ASP A 1 95 ? 13.953 -9.801 17.019 1.00 44.66 95 ASP A C 1
ATOM 689 O O . ASP A 1 95 ? 14.973 -10.042 17.672 1.00 44.66 95 ASP A O 1
ATOM 693 N N . ARG A 1 96 ? 13.790 -8.614 16.410 1.00 45.19 96 ARG A N 1
ATOM 694 C CA . ARG A 1 96 ? 14.745 -7.507 16.550 1.00 45.19 96 ARG A CA 1
ATOM 695 C C . ARG A 1 96 ? 14.515 -6.759 17.866 1.00 45.19 96 ARG A C 1
ATOM 697 O O . ARG A 1 96 ? 13.367 -6.519 18.222 1.00 45.19 96 ARG A O 1
ATOM 704 N N . PRO A 1 97 ? 15.588 -6.372 18.578 1.00 44.00 97 PRO A N 1
ATOM 705 C CA . PRO A 1 97 ? 15.457 -5.489 19.728 1.00 44.00 97 PRO A CA 1
ATOM 706 C C . PRO A 1 97 ? 14.878 -4.141 19.287 1.00 44.00 97 PRO A C 1
ATOM 708 O O . PRO A 1 97 ? 15.200 -3.675 18.189 1.00 44.00 97 PRO A O 1
ATOM 711 N N . ASP A 1 98 ? 14.071 -3.531 20.159 1.00 45.59 98 ASP A N 1
ATOM 712 C CA . ASP A 1 98 ? 13.541 -2.179 19.969 1.00 45.59 98 ASP A CA 1
ATOM 713 C C . ASP A 1 98 ? 14.681 -1.242 19.539 1.00 45.59 98 ASP A C 1
ATOM 715 O O . ASP A 1 98 ? 15.752 -1.249 20.170 1.00 45.59 98 ASP A O 1
ATOM 719 N N . PRO A 1 99 ? 14.521 -0.471 18.451 1.00 49.41 99 PRO A N 1
ATOM 720 C CA . PRO A 1 99 ? 15.563 0.444 18.032 1.00 49.41 99 PRO A CA 1
ATOM 721 C C . PRO A 1 99 ? 15.901 1.431 19.147 1.00 49.41 99 PRO A C 1
ATOM 723 O O . PRO A 1 99 ? 15.060 1.960 19.875 1.00 49.41 99 PRO A O 1
ATOM 726 N N . ALA A 1 100 ? 17.203 1.654 19.293 1.00 40.47 100 ALA A N 1
ATOM 727 C CA . ALA A 1 100 ? 17.737 2.560 20.284 1.00 40.47 100 ALA A CA 1
ATOM 72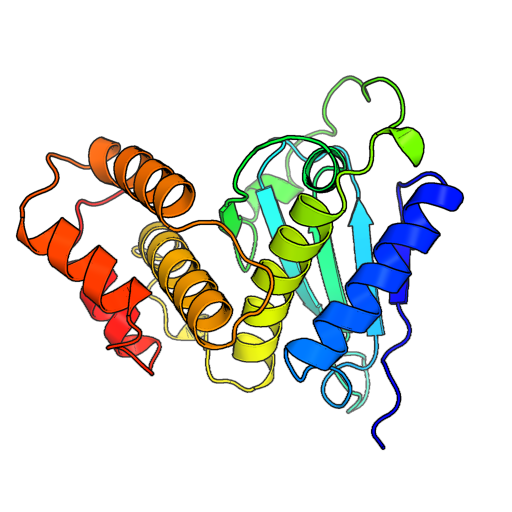8 C C . ALA A 1 100 ? 17.493 4.010 19.844 1.00 40.47 100 ALA A C 1
ATOM 730 O O . ALA A 1 100 ? 18.281 4.577 19.090 1.00 40.47 100 ALA A O 1
ATOM 731 N N . GLY A 1 101 ? 16.437 4.610 20.388 1.00 49.00 101 GLY A N 1
ATOM 732 C CA . GLY A 1 101 ? 16.247 6.055 20.419 1.00 49.00 101 GLY A CA 1
ATOM 733 C C . GLY A 1 101 ? 15.144 6.546 19.496 1.00 49.00 101 GLY A C 1
ATOM 734 O O . GLY A 1 101 ? 15.404 6.889 18.347 1.00 49.00 101 GLY A O 1
ATOM 735 N N . ALA A 1 102 ? 13.947 6.704 20.065 1.00 54.62 102 ALA A N 1
ATOM 736 C CA . ALA A 1 102 ? 12.883 7.471 19.442 1.00 54.62 102 ALA A CA 1
ATOM 737 C C . ALA A 1 102 ? 13.411 8.878 19.118 1.00 54.62 102 ALA A C 1
ATOM 739 O O . ALA A 1 102 ? 13.836 9.624 20.009 1.00 54.62 102 ALA A O 1
ATOM 740 N N . GLY A 1 103 ? 13.407 9.231 17.833 1.00 58.94 103 GLY A N 1
ATOM 741 C CA . GLY A 1 103 ? 13.616 10.606 17.393 1.00 58.94 103 GLY A CA 1
ATOM 742 C C . GLY A 1 103 ? 12.604 11.568 18.039 1.00 58.94 103 GLY A C 1
ATOM 743 O O . GLY A 1 103 ? 11.696 11.143 18.760 1.00 58.94 103 GLY A O 1
ATOM 744 N N . PRO A 1 104 ? 12.726 12.887 17.806 1.00 61.97 104 PRO A N 1
ATOM 745 C CA . PRO A 1 104 ? 11.726 13.830 18.295 1.00 61.97 104 PRO A CA 1
ATOM 746 C C . PRO A 1 104 ? 10.322 13.400 17.828 1.00 61.97 104 PRO A C 1
ATOM 748 O O . PRO A 1 104 ? 10.174 12.974 16.678 1.00 61.97 104 PRO A O 1
ATOM 751 N N . PRO A 1 105 ? 9.295 13.500 18.692 1.00 70.06 105 PRO A N 1
ATOM 752 C CA . PRO A 1 105 ? 7.954 13.051 18.348 1.00 70.06 105 PRO A CA 1
ATOM 753 C C . PRO A 1 105 ? 7.444 13.817 17.126 1.00 70.06 105 PRO A C 1
ATOM 755 O O . PRO A 1 105 ? 7.530 15.047 17.063 1.00 70.06 105 PRO A O 1
ATOM 758 N N . LEU A 1 106 ? 6.920 13.084 16.143 1.00 78.31 106 LEU A N 1
ATOM 759 C CA . LEU A 1 106 ? 6.274 13.689 14.984 1.00 78.31 106 LEU A CA 1
ATOM 760 C C . LEU A 1 106 ? 4.994 14.397 15.418 1.00 78.31 106 LEU A C 1
ATOM 762 O O . LEU A 1 106 ? 4.186 13.837 16.155 1.00 78.31 106 LEU A O 1
ATOM 766 N N . THR A 1 107 ? 4.809 15.616 14.920 1.00 83.25 107 THR A N 1
ATOM 767 C CA . THR A 1 107 ? 3.642 16.448 15.224 1.00 83.25 107 THR A CA 1
ATOM 768 C C . THR A 1 107 ? 2.708 16.532 14.024 1.00 83.25 107 THR A C 1
ATOM 770 O O . THR A 1 107 ? 3.120 16.348 12.875 1.00 83.25 107 THR A O 1
ATOM 773 N N . ALA A 1 108 ? 1.449 16.898 14.271 1.00 85.75 108 ALA A N 1
ATOM 774 C CA . ALA A 1 108 ? 0.464 17.142 13.214 1.00 85.75 108 ALA A CA 1
ATOM 775 C C . ALA A 1 108 ? 0.938 18.168 12.161 1.00 85.75 108 ALA A C 1
ATOM 777 O O . ALA A 1 108 ? 0.588 18.058 10.988 1.00 85.75 108 ALA A O 1
ATOM 778 N N . ALA A 1 109 ? 1.775 19.136 12.551 1.00 86.81 109 ALA A N 1
ATOM 779 C CA . ALA A 1 109 ? 2.316 20.148 11.643 1.00 86.81 109 ALA A CA 1
ATOM 780 C C . ALA A 1 109 ? 3.316 19.584 10.616 1.00 86.81 109 ALA A C 1
ATOM 782 O O . ALA A 1 109 ? 3.513 20.187 9.563 1.00 86.81 109 ALA A O 1
ATOM 783 N N . ALA A 1 110 ? 3.941 18.439 10.905 1.00 86.50 110 ALA A N 1
ATOM 784 C CA . ALA A 1 110 ? 4.872 17.773 9.995 1.00 86.50 110 ALA A CA 1
ATOM 785 C C . ALA A 1 110 ? 4.167 16.863 8.970 1.00 86.50 110 ALA A C 1
ATOM 787 O O . ALA A 1 110 ? 4.817 16.356 8.053 1.00 86.50 110 ALA A O 1
ATOM 788 N N . LEU A 1 111 ? 2.854 16.644 9.113 1.00 89.88 111 LEU A N 1
ATOM 789 C CA . LEU A 1 111 ? 2.076 15.750 8.261 1.00 89.88 111 LEU A CA 1
ATOM 790 C C . LEU A 1 111 ? 2.099 16.209 6.799 1.00 89.88 111 LEU A C 1
ATOM 792 O O . LEU A 1 111 ? 1.690 17.322 6.464 1.00 89.88 111 LEU A O 1
ATOM 796 N N . SER A 1 112 ? 2.469 15.303 5.897 1.00 91.81 112 SER A N 1
ATOM 797 C CA . SER A 1 112 ? 2.301 15.517 4.463 1.00 91.81 112 SER A CA 1
ATOM 798 C C . SER A 1 112 ? 1.033 14.823 3.983 1.00 91.81 112 SER A C 1
ATOM 800 O O . SER A 1 112 ? 1.023 13.614 3.762 1.00 91.81 112 SER A O 1
ATOM 802 N N . ARG A 1 113 ? -0.047 15.587 3.766 1.00 91.94 113 ARG A N 1
ATOM 803 C CA . ARG A 1 113 ? -1.341 15.010 3.365 1.00 91.94 113 ARG A CA 1
ATOM 804 C C . ARG A 1 113 ? -1.246 14.152 2.101 1.00 91.94 113 ARG A C 1
ATOM 806 O O . ARG A 1 113 ? -1.712 13.021 2.102 1.00 91.94 113 ARG A O 1
ATOM 813 N N . ALA A 1 114 ? -0.574 14.653 1.065 1.00 91.19 114 ALA A N 1
ATOM 814 C CA . ALA A 1 114 ? -0.386 13.915 -0.183 1.00 91.19 114 ALA A CA 1
ATOM 815 C C . ALA A 1 114 ? 0.353 12.578 0.023 1.00 91.19 114 ALA A C 1
ATOM 817 O O . ALA A 1 114 ? 0.032 11.590 -0.635 1.00 91.19 114 ALA A O 1
ATOM 818 N N . ARG A 1 115 ? 1.329 12.528 0.943 1.00 88.69 115 ARG A N 1
ATOM 819 C CA . ARG A 1 115 ? 2.067 11.295 1.255 1.00 88.69 115 ARG A CA 1
ATOM 820 C C . ARG A 1 115 ? 1.237 10.335 2.082 1.00 88.69 115 ARG A C 1
ATOM 822 O O . ARG A 1 115 ? 1.191 9.165 1.730 1.00 88.69 115 ARG A O 1
ATOM 829 N N . THR A 1 116 ? 0.553 10.828 3.107 1.00 93.19 116 THR A N 1
ATOM 830 C CA . THR A 1 116 ? -0.374 10.029 3.912 1.00 93.19 116 THR A CA 1
ATOM 831 C C . THR A 1 116 ? -1.451 9.402 3.041 1.00 93.19 116 THR A C 1
ATOM 833 O O . THR A 1 116 ? -1.678 8.200 3.131 1.00 93.19 116 THR A O 1
ATOM 836 N N . ASP A 1 117 ? -2.047 10.174 2.131 1.00 95.31 117 ASP A N 1
ATOM 837 C CA . ASP A 1 117 ? -3.059 9.657 1.215 1.00 95.31 117 ASP A CA 1
ATOM 838 C C . ASP A 1 117 ? -2.467 8.586 0.287 1.00 95.31 117 ASP A C 1
ATOM 840 O O . ASP A 1 117 ? -3.023 7.493 0.208 1.00 95.31 117 ASP A O 1
ATOM 844 N N . ALA A 1 118 ? -1.322 8.840 -0.362 1.00 93.62 118 ALA A N 1
ATOM 845 C CA . ALA A 1 118 ? -0.666 7.850 -1.224 1.00 93.62 118 ALA A CA 1
ATOM 846 C C . ALA A 1 118 ? -0.278 6.569 -0.463 1.00 93.62 118 ALA A C 1
ATOM 848 O O . ALA A 1 118 ? -0.517 5.462 -0.945 1.00 93.62 118 ALA A O 1
ATOM 849 N N . TYR A 1 119 ? 0.283 6.717 0.737 1.00 92.94 119 TYR A N 1
ATOM 850 C CA . TYR A 1 119 ? 0.689 5.616 1.603 1.00 92.94 119 TYR A CA 1
ATOM 851 C C . TYR A 1 119 ? -0.513 4.758 2.015 1.00 92.94 119 TYR A C 1
ATOM 853 O O . TYR A 1 119 ? -0.487 3.538 1.838 1.00 92.94 119 TYR A O 1
ATOM 861 N N . LEU A 1 120 ? -1.584 5.379 2.514 1.00 95.25 120 LEU A N 1
ATOM 862 C CA . LEU A 1 120 ? -2.774 4.664 2.969 1.00 95.25 120 LEU A CA 1
ATOM 863 C C . LEU A 1 120 ? -3.500 3.988 1.806 1.00 95.25 120 LEU A C 1
ATOM 865 O O . LEU A 1 120 ? -3.821 2.809 1.912 1.00 95.25 120 LEU A O 1
ATOM 869 N N . HIS A 1 121 ? -3.702 4.672 0.678 1.00 96.44 121 HIS A N 1
ATOM 870 C CA . HIS A 1 121 ? -4.344 4.065 -0.493 1.00 96.44 121 HIS A CA 1
ATOM 871 C C . HIS A 1 121 ? -3.543 2.881 -1.030 1.00 96.44 121 HIS A C 1
ATOM 873 O O . HIS A 1 121 ? -4.132 1.849 -1.345 1.00 96.44 121 HIS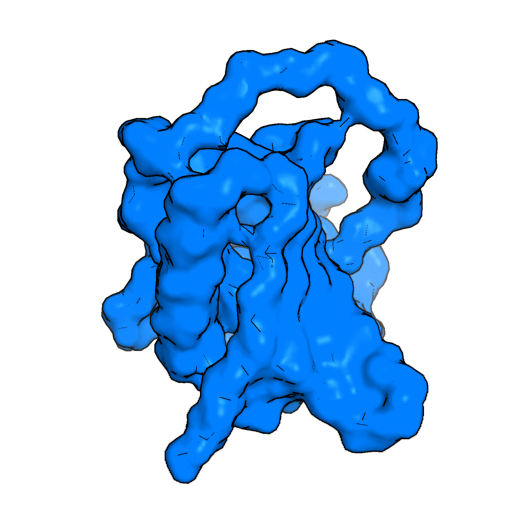 A O 1
ATOM 879 N N . HIS A 1 122 ? -2.212 2.988 -1.078 1.00 94.81 122 HIS A N 1
ATOM 880 C CA . HIS A 1 122 ? -1.349 1.887 -1.491 1.00 94.81 122 HIS A CA 1
ATOM 881 C C . HIS A 1 122 ? -1.561 0.645 -0.616 1.00 94.81 122 HIS A C 1
ATOM 883 O O . HIS A 1 122 ? -1.930 -0.417 -1.116 1.00 94.81 122 HIS A O 1
ATOM 889 N N . HIS A 1 123 ? -1.368 0.768 0.698 1.00 92.88 123 HIS A N 1
ATOM 890 C CA . HIS A 1 123 ? -1.419 -0.383 1.605 1.00 92.88 123 HIS A CA 1
ATOM 891 C C . HIS A 1 123 ? -2.841 -0.917 1.791 1.00 92.88 123 HIS A C 1
ATOM 893 O O . HIS A 1 123 ? -3.052 -2.126 1.877 1.00 92.88 123 HIS A O 1
ATOM 899 N N . LEU A 1 124 ? -3.845 -0.044 1.789 1.00 95.12 124 LEU A N 1
ATOM 900 C CA . LEU A 1 124 ? -5.233 -0.478 1.872 1.00 95.12 124 LEU A CA 1
ATOM 901 C C . LEU A 1 124 ? -5.700 -1.130 0.567 1.00 95.12 124 LEU A C 1
ATOM 903 O O . LEU A 1 124 ? -6.480 -2.073 0.628 1.00 95.12 124 LEU A O 1
ATOM 907 N N . GLN A 1 125 ? -5.184 -0.738 -0.603 1.00 94.81 125 GLN A N 1
ATOM 908 C CA . GLN A 1 125 ? -5.450 -1.470 -1.845 1.00 94.81 125 GLN A CA 1
ATOM 909 C C . GLN A 1 125 ? -4.851 -2.884 -1.810 1.00 94.81 125 GLN A C 1
ATOM 911 O O . GLN A 1 125 ? -5.512 -3.835 -2.225 1.00 94.81 125 GLN A O 1
ATOM 916 N N . TRP A 1 126 ? -3.641 -3.045 -1.267 1.00 91.25 126 TRP A N 1
ATOM 917 C CA . TRP A 1 126 ? -3.059 -4.367 -1.005 1.00 91.25 126 TRP A CA 1
ATOM 918 C C . TRP A 1 126 ? -3.949 -5.217 -0.089 1.00 91.25 126 TRP A C 1
ATOM 920 O O . TRP A 1 126 ? -4.211 -6.385 -0.381 1.00 91.25 126 TRP A O 1
ATOM 930 N N . ALA A 1 127 ? -4.438 -4.632 1.007 1.00 90.25 127 ALA A N 1
ATOM 931 C CA . ALA A 1 127 ? -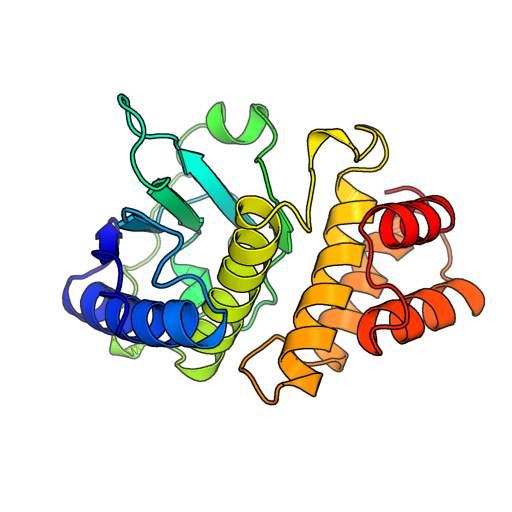5.336 -5.323 1.924 1.00 90.25 127 ALA A CA 1
ATOM 932 C C . ALA A 1 127 ? -6.678 -5.678 1.265 1.00 90.25 127 ALA A C 1
ATOM 934 O O . ALA A 1 127 ? -7.167 -6.789 1.453 1.00 90.25 127 ALA A O 1
ATOM 935 N N . ALA A 1 128 ? -7.240 -4.781 0.449 1.00 92.00 128 ALA A N 1
ATOM 936 C CA . ALA A 1 128 ? -8.452 -5.033 -0.326 1.00 92.00 128 ALA A CA 1
ATOM 937 C C . ALA A 1 128 ? -8.287 -6.247 -1.243 1.00 92.00 128 ALA A C 1
ATOM 939 O O . ALA A 1 128 ? -9.159 -7.119 -1.273 1.00 92.00 128 ALA A O 1
ATOM 940 N N . ASP A 1 129 ? -7.151 -6.356 -1.936 1.00 91.50 129 ASP A N 1
ATOM 941 C CA . ASP A 1 129 ? -6.873 -7.515 -2.783 1.00 91.50 129 ASP A CA 1
ATOM 942 C C . ASP A 1 129 ? -6.792 -8.807 -1.963 1.00 91.50 129 ASP A C 1
ATOM 944 O O . ASP A 1 129 ? -7.303 -9.841 -2.389 1.00 91.50 129 ASP A O 1
ATOM 948 N N . ALA A 1 130 ? -6.156 -8.763 -0.791 1.00 87.19 130 ALA A N 1
ATOM 949 C CA . ALA A 1 130 ? -5.986 -9.939 0.055 1.00 87.19 130 ALA A CA 1
ATOM 950 C C . ALA A 1 130 ? -7.318 -10.403 0.669 1.00 87.19 130 ALA A C 1
ATOM 952 O O . ALA A 1 130 ? -7.635 -11.591 0.637 1.00 87.19 130 ALA A O 1
ATOM 953 N N . VAL A 1 131 ? -8.133 -9.471 1.176 1.00 86.94 131 VAL A N 1
ATOM 954 C CA . VAL A 1 131 ? -9.441 -9.770 1.785 1.00 86.94 131 VAL A CA 1
ATOM 955 C C . VAL A 1 131 ? -10.446 -10.265 0.744 1.00 86.94 131 VAL A C 1
ATOM 957 O O . VAL A 1 131 ? -11.178 -11.217 1.004 1.00 86.94 131 VAL A O 1
ATOM 960 N N . SER A 1 132 ? -10.451 -9.677 -0.455 1.00 87.75 132 SER A N 1
ATOM 961 C CA . SER A 1 132 ? -11.310 -10.124 -1.564 1.00 87.75 132 SER A CA 1
ATOM 962 C C . SER A 1 132 ? -10.829 -11.420 -2.230 1.00 87.75 132 SER A C 1
ATOM 964 O O . SER A 1 132 ? -11.521 -11.979 -3.083 1.00 87.75 132 SER A O 1
ATOM 966 N N . GLY A 1 133 ? -9.643 -11.916 -1.863 1.00 85.81 133 GLY A N 1
ATOM 967 C CA . GLY A 1 133 ? -9.039 -13.109 -2.445 1.00 85.81 133 GLY A CA 1
ATOM 968 C C . GLY A 1 133 ? -8.503 -12.915 -3.866 1.00 85.81 133 GLY A C 1
ATOM 969 O O . GLY A 1 133 ? -8.160 -13.915 -4.505 1.00 85.81 133 GLY A O 1
ATOM 970 N N . VAL A 1 134 ? -8.422 -11.666 -4.349 1.00 89.50 134 VAL A N 1
ATOM 971 C CA . VAL A 1 134 ? -7.685 -11.294 -5.566 1.00 89.50 134 VAL A CA 1
ATOM 972 C C . VAL A 1 134 ? -6.217 -11.634 -5.380 1.00 89.50 134 VAL A C 1
ATOM 974 O O . VAL A 1 134 ? -5.650 -12.285 -6.246 1.00 89.50 134 VAL A O 1
ATOM 977 N N . LEU A 1 135 ? -5.625 -11.256 -4.246 1.00 86.38 135 LEU A N 1
ATOM 978 C CA . LEU A 1 135 ? -4.287 -11.656 -3.831 1.00 86.38 135 LEU A CA 1
ATOM 979 C C . LEU A 1 135 ? -4.384 -12.860 -2.891 1.00 86.38 135 LEU A C 1
ATOM 981 O O . LEU A 1 135 ? -5.018 -12.796 -1.842 1.00 86.38 135 LEU A O 1
ATOM 985 N N . ARG A 1 136 ? -3.709 -13.951 -3.256 1.00 84.06 136 ARG A N 1
ATOM 986 C CA . ARG A 1 136 ? -3.588 -15.166 -2.442 1.00 84.06 136 ARG A CA 1
ATOM 987 C C . ARG A 1 136 ? -2.116 -15.421 -2.124 1.00 84.06 136 ARG A C 1
ATOM 989 O O . ARG A 1 136 ? -1.403 -15.958 -2.972 1.00 84.06 136 ARG A O 1
ATOM 996 N N . PRO A 1 137 ? -1.632 -14.972 -0.955 1.00 76.31 137 PRO A N 1
ATOM 997 C CA . PRO A 1 137 ? -0.213 -15.029 -0.597 1.00 76.31 137 PRO A CA 1
ATOM 998 C C . PRO A 1 137 ? 0.365 -16.448 -0.607 1.00 76.31 137 PRO A C 1
ATOM 1000 O O . PRO A 1 137 ? 1.510 -16.647 -0.996 1.00 76.31 137 PRO A O 1
ATOM 1003 N N . ASP A 1 138 ? -0.450 -17.444 -0.262 1.00 79.75 138 ASP A N 1
ATOM 1004 C CA . ASP A 1 138 ? -0.121 -18.872 -0.302 1.00 79.75 138 ASP A CA 1
ATOM 1005 C C . ASP A 1 138 ? 0.195 -19.393 -1.716 1.00 79.75 138 ASP A C 1
ATOM 1007 O O . ASP A 1 138 ? 0.813 -20.445 -1.869 1.00 79.75 138 ASP A O 1
ATOM 1011 N N . GLN A 1 139 ? -0.187 -18.651 -2.759 1.00 83.88 139 GLN A N 1
ATOM 1012 C CA . GLN A 1 139 ? 0.111 -18.980 -4.154 1.00 83.88 139 GLN A CA 1
ATOM 1013 C C . GLN A 1 139 ? 1.437 -18.385 -4.648 1.00 83.88 139 GLN A C 1
ATOM 1015 O O . GLN A 1 139 ? 1.848 -18.663 -5.779 1.00 83.88 139 GLN A O 1
ATOM 1020 N N . VAL A 1 140 ? 2.112 -17.569 -3.834 1.00 85.06 140 VAL A N 1
ATOM 1021 C CA . VAL A 1 140 ? 3.411 -16.980 -4.163 1.00 85.06 140 VAL A CA 1
ATOM 1022 C C . VAL A 1 140 ? 4.514 -17.911 -3.651 1.00 85.06 140 VAL A C 1
ATOM 1024 O O . VAL A 1 140 ? 4.600 -18.151 -2.448 1.00 85.06 140 VAL A O 1
ATOM 1027 N N . PRO A 1 141 ? 5.381 -18.459 -4.527 1.00 86.69 141 PRO A N 1
ATOM 1028 C CA . PRO A 1 141 ? 6.508 -19.267 -4.073 1.00 86.69 141 PRO A CA 1
ATOM 1029 C C . PRO A 1 141 ? 7.413 -18.462 -3.140 1.00 86.69 141 PRO A C 1
ATOM 1031 O O . PRO A 1 141 ? 7.779 -17.338 -3.477 1.00 86.69 141 PRO A O 1
ATOM 1034 N N . ALA A 1 142 ? 7.837 -19.059 -2.022 1.00 85.38 142 ALA A N 1
ATOM 1035 C CA . ALA A 1 142 ? 8.657 -18.378 -1.016 1.00 85.38 142 ALA A CA 1
ATOM 1036 C C . ALA A 1 142 ? 9.945 -17.761 -1.597 1.00 85.38 142 ALA A C 1
ATOM 1038 O O . ALA A 1 142 ? 10.347 -16.673 -1.201 1.00 85.38 142 ALA A O 1
ATOM 1039 N N . SER A 1 143 ? 10.554 -18.416 -2.592 1.00 85.06 143 SER A N 1
ATOM 1040 C CA . SER A 1 143 ? 11.753 -17.927 -3.290 1.00 85.06 143 SER A CA 1
ATOM 1041 C C . SER A 1 143 ? 11.512 -16.706 -4.187 1.00 85.06 143 SER A C 1
ATOM 1043 O O . SER A 1 143 ? 12.450 -16.195 -4.784 1.00 85.06 143 SER A O 1
ATOM 1045 N N . LEU A 1 144 ? 10.259 -16.285 -4.368 1.00 87.81 144 LEU A N 1
ATOM 1046 C CA . LEU A 1 144 ? 9.866 -15.154 -5.209 1.00 87.81 144 LEU A CA 1
ATOM 1047 C C . LEU A 1 144 ? 9.167 -14.052 -4.416 1.00 87.81 144 LEU A C 1
ATOM 1049 O O . LEU A 1 144 ? 8.741 -13.076 -5.027 1.00 87.81 144 LEU A O 1
ATOM 1053 N N . THR A 1 145 ? 9.022 -14.187 -3.096 1.00 85.31 145 THR A N 1
ATOM 1054 C CA . THR A 1 145 ? 8.226 -13.267 -2.274 1.00 85.31 145 THR A CA 1
ATOM 1055 C C . THR A 1 145 ? 8.662 -11.814 -2.439 1.00 85.31 145 THR A C 1
ATOM 1057 O O . THR A 1 145 ? 7.816 -10.954 -2.674 1.00 85.31 145 THR A O 1
ATOM 1060 N N . GLU A 1 146 ? 9.964 -11.527 -2.393 1.00 84.25 146 GLU A N 1
ATOM 1061 C CA . GLU A 1 146 ? 10.479 -10.158 -2.529 1.00 84.25 146 GLU A CA 1
ATOM 1062 C C . GLU A 1 146 ? 10.229 -9.588 -3.931 1.00 84.25 146 GLU A C 1
ATOM 1064 O O . GLU A 1 146 ? 9.657 -8.505 -4.082 1.00 84.25 146 GLU A O 1
ATOM 1069 N N . ALA A 1 147 ? 10.570 -10.354 -4.972 1.00 89.62 147 ALA A N 1
ATOM 1070 C CA . ALA A 1 147 ? 10.371 -9.947 -6.360 1.00 89.62 147 ALA A CA 1
ATOM 1071 C C . ALA A 1 147 ? 8.882 -9.749 -6.689 1.00 89.62 147 ALA A C 1
ATOM 1073 O O . ALA A 1 147 ? 8.502 -8.762 -7.325 1.00 89.62 147 ALA A O 1
ATOM 1074 N N . PHE A 1 148 ? 8.025 -10.662 -6.223 1.00 90.75 148 PHE A N 1
ATOM 1075 C CA . PHE A 1 148 ? 6.576 -10.551 -6.342 1.00 90.75 148 PHE A CA 1
ATOM 1076 C C . PHE A 1 148 ? 6.072 -9.295 -5.642 1.00 90.75 148 PHE A C 1
ATOM 1078 O O . PHE A 1 148 ? 5.294 -8.550 -6.228 1.00 90.75 148 PHE A O 1
ATOM 1085 N N . THR A 1 149 ? 6.547 -9.032 -4.428 1.00 88.06 149 THR A N 1
ATOM 1086 C CA . THR A 1 149 ? 6.128 -7.874 -3.642 1.00 88.06 149 THR A CA 1
ATOM 1087 C C . THR A 1 149 ? 6.458 -6.564 -4.349 1.00 88.06 149 THR A C 1
ATOM 1089 O O . THR A 1 149 ? 5.593 -5.697 -4.495 1.00 88.06 149 THR A O 1
ATOM 1092 N N . ALA A 1 150 ? 7.672 -6.450 -4.890 1.00 89.56 150 ALA A N 1
ATOM 1093 C CA . ALA A 1 150 ? 8.072 -5.300 -5.689 1.00 89.56 150 ALA A CA 1
ATOM 1094 C C . ALA A 1 150 ? 7.198 -5.136 -6.946 1.00 89.56 150 ALA A C 1
ATOM 1096 O O . ALA A 1 150 ? 6.756 -4.027 -7.245 1.00 89.56 150 ALA A O 1
ATOM 1097 N N . CYS A 1 151 ? 6.896 -6.226 -7.662 1.00 93.31 151 CYS A N 1
ATOM 1098 C CA . CYS A 1 151 ? 6.036 -6.185 -8.849 1.00 93.31 151 CYS A CA 1
ATOM 1099 C C . CYS A 1 151 ? 4.583 -5.828 -8.513 1.00 93.31 151 CYS A C 1
ATOM 1101 O O . CYS A 1 151 ? 3.963 -5.024 -9.211 1.00 93.31 151 CYS A O 1
ATOM 1103 N N . TRP A 1 152 ? 4.035 -6.401 -7.442 1.00 93.50 152 TRP A N 1
ATOM 1104 C CA . TRP A 1 152 ? 2.666 -6.143 -7.011 1.00 93.50 152 TRP A CA 1
ATOM 1105 C C . TRP A 1 152 ? 2.501 -4.696 -6.540 1.00 93.50 152 TRP A C 1
ATOM 1107 O O . TRP A 1 152 ? 1.489 -4.074 -6.844 1.00 93.50 152 TRP A O 1
ATOM 1117 N N . ALA A 1 153 ? 3.524 -4.103 -5.918 1.00 92.75 153 ALA A N 1
ATOM 1118 C CA . ALA A 1 153 ? 3.522 -2.681 -5.586 1.00 92.75 153 ALA A CA 1
ATOM 1119 C C . ALA A 1 153 ? 3.422 -1.780 -6.836 1.00 92.75 153 ALA A C 1
ATOM 1121 O O . ALA A 1 153 ? 2.659 -0.815 -6.826 1.00 92.75 153 ALA A O 1
ATOM 1122 N N . VAL A 1 154 ? 4.131 -2.111 -7.928 1.00 95.75 154 VAL A N 1
ATOM 1123 C CA . VAL A 1 154 ? 3.985 -1.410 -9.224 1.00 95.75 154 VAL A CA 1
ATOM 1124 C C . VAL A 1 154 ? 2.559 -1.557 -9.755 1.00 95.75 154 VAL A C 1
ATOM 1126 O O . VAL A 1 154 ? 1.949 -0.577 -10.178 1.00 95.75 154 VAL A O 1
ATOM 1129 N N . HIS A 1 155 ? 2.017 -2.775 -9.701 1.00 96.06 155 HIS A N 1
ATOM 1130 C CA . HIS A 1 155 ? 0.663 -3.071 -10.160 1.00 96.06 155 HIS A CA 1
ATOM 1131 C C . HIS A 1 155 ? -0.420 -2.319 -9.361 1.00 96.06 155 HIS A C 1
ATOM 1133 O O . HIS A 1 155 ? -1.381 -1.798 -9.935 1.00 96.06 155 HIS A O 1
ATOM 1139 N N . VAL A 1 156 ? -0.265 -2.230 -8.037 1.00 94.62 156 VAL A N 1
ATOM 1140 C CA . VAL A 1 156 ? -1.149 -1.477 -7.137 1.00 94.62 156 VAL A CA 1
ATOM 1141 C C . VAL A 1 156 ? -1.152 0.006 -7.487 1.00 94.62 156 VAL A C 1
ATOM 1143 O O . VAL A 1 156 ? -2.225 0.553 -7.731 1.00 94.62 156 VAL A O 1
ATOM 1146 N N . ASP A 1 157 ? 0.013 0.650 -7.583 1.00 96.19 157 ASP A N 1
ATOM 1147 C CA . ASP A 1 157 ? 0.060 2.086 -7.889 1.00 96.19 157 ASP A CA 1
ATOM 1148 C C . ASP A 1 157 ? -0.433 2.403 -9.298 1.00 96.19 157 ASP A C 1
ATOM 1150 O O . ASP A 1 157 ? -1.120 3.402 -9.496 1.00 96.19 157 ASP A O 1
ATOM 1154 N N . GLY A 1 158 ? -0.174 1.519 -10.263 1.00 96.81 158 GLY A N 1
ATOM 1155 C CA . GLY A 1 158 ? -0.752 1.627 -11.597 1.00 96.81 158 GLY A CA 1
ATOM 1156 C C . GLY A 1 158 ? -2.285 1.612 -11.576 1.00 96.81 158 GLY A C 1
ATOM 1157 O O . GLY A 1 158 ? -2.930 2.433 -12.232 1.00 96.81 158 GLY A O 1
ATOM 1158 N N . ARG A 1 159 ? -2.896 0.718 -10.780 1.00 96.12 159 ARG A N 1
ATOM 1159 C CA . ARG A 1 159 ? -4.358 0.682 -10.584 1.00 96.12 159 ARG A CA 1
ATOM 1160 C C . ARG A 1 159 ? -4.883 1.942 -9.905 1.00 96.12 159 ARG A C 1
ATOM 1162 O O . ARG A 1 159 ? -5.918 2.446 -10.331 1.00 96.12 159 ARG A O 1
ATOM 1169 N N . LEU A 1 160 ? -4.198 2.442 -8.877 1.00 97.12 160 LEU A N 1
ATOM 1170 C CA . LEU A 1 160 ? -4.577 3.690 -8.208 1.00 97.12 160 LEU A CA 1
ATOM 1171 C C . LEU A 1 160 ? -4.533 4.864 -9.192 1.00 97.12 160 LEU A C 1
ATOM 1173 O O . LEU A 1 160 ? -5.519 5.587 -9.307 1.00 97.12 160 LEU A O 1
ATOM 1177 N N . ALA A 1 161 ? -3.469 4.968 -9.993 1.00 97.56 161 ALA A N 1
ATOM 1178 C CA . ALA A 1 161 ? -3.328 6.002 -11.014 1.00 97.56 161 ALA A CA 1
ATOM 1179 C C . ALA A 1 161 ? -4.457 5.966 -12.059 1.00 97.56 161 ALA A C 1
ATOM 1181 O O . ALA A 1 161 ? -5.042 7.002 -12.360 1.00 97.56 161 ALA A O 1
ATOM 1182 N N . ARG A 1 162 ? -4.827 4.783 -12.573 1.00 97.06 162 ARG A N 1
ATOM 1183 C CA . ARG A 1 162 ? -5.948 4.640 -13.530 1.00 97.06 162 ARG A CA 1
ATOM 1184 C C . ARG A 1 162 ? -7.316 4.980 -12.942 1.00 97.06 162 ARG A C 1
ATOM 1186 O O . ARG A 1 162 ? -8.241 5.264 -13.693 1.00 97.06 162 ARG A O 1
ATOM 1193 N N . ARG A 1 163 ? -7.458 4.901 -11.620 1.00 97.62 163 ARG A N 1
ATOM 1194 C CA . ARG A 1 163 ? -8.681 5.255 -10.887 1.00 97.62 163 ARG A CA 1
ATOM 1195 C C . ARG A 1 163 ? -8.659 6.696 -10.379 1.00 97.62 163 ARG A C 1
ATOM 1197 O O . ARG A 1 163 ? -9.571 7.069 -9.651 1.00 97.62 163 ARG A O 1
ATOM 1204 N N . GLU A 1 164 ? -7.617 7.458 -10.718 1.00 97.50 164 GLU A N 1
ATOM 1205 C CA . GLU A 1 164 ? -7.389 8.822 -10.229 1.00 97.50 164 GLU A CA 1
ATOM 1206 C C . GLU A 1 164 ? -7.362 8.905 -8.692 1.00 97.50 164 GLU A C 1
ATOM 1208 O O . GLU A 1 164 ? -7.727 9.913 -8.090 1.00 97.50 164 GLU A O 1
ATOM 1213 N N . LEU A 1 165 ? -6.915 7.826 -8.042 1.00 97.94 165 LEU A N 1
ATOM 1214 C CA . LEU A 1 165 ? -6.743 7.765 -6.597 1.00 97.94 165 LEU A CA 1
ATOM 1215 C C . LEU A 1 165 ? -5.306 8.125 -6.202 1.00 97.94 165 LEU A C 1
ATOM 1217 O O . LEU A 1 165 ? -4.372 7.874 -6.972 1.00 97.94 165 LEU A O 1
ATOM 1221 N N . PRO A 1 166 ? -5.100 8.660 -4.984 1.00 97.50 166 PRO A N 1
ATOM 1222 C CA . PRO A 1 166 ? -3.765 8.863 -4.443 1.00 97.50 166 PRO A CA 1
ATOM 1223 C C . PRO A 1 166 ? -2.947 7.568 -4.478 1.00 97.50 166 PRO A C 1
ATOM 1225 O O . PRO A 1 166 ? -3.425 6.503 -4.101 1.00 97.50 166 PRO A O 1
ATOM 1228 N N . GLY A 1 167 ? -1.700 7.667 -4.919 1.00 94.25 167 GLY A N 1
ATOM 1229 C CA . GLY A 1 167 ? -0.755 6.559 -5.013 1.00 94.25 167 GLY A CA 1
ATOM 1230 C C . GLY A 1 167 ? 0.648 7.097 -5.267 1.00 94.25 167 GLY A C 1
ATOM 1231 O O . GLY A 1 167 ? 0.837 8.307 -5.433 1.00 94.25 167 GLY A O 1
ATOM 1232 N N . TYR A 1 168 ? 1.652 6.224 -5.281 1.00 94.12 168 TYR A N 1
ATOM 1233 C CA . TYR A 1 168 ? 3.012 6.685 -5.560 1.00 94.12 168 TYR A CA 1
ATOM 1234 C C . TYR A 1 168 ? 3.187 7.007 -7.048 1.00 94.12 168 TYR A C 1
ATOM 1236 O O . TYR A 1 168 ? 2.740 6.238 -7.902 1.00 94.12 168 TYR A O 1
ATOM 1244 N N . PRO A 1 169 ? 3.856 8.120 -7.395 1.00 93.94 169 PRO A N 1
ATOM 1245 C CA . PRO A 1 169 ? 3.999 8.524 -8.784 1.00 93.94 169 PRO A CA 1
ATOM 1246 C C . PRO A 1 169 ? 4.900 7.553 -9.557 1.00 93.94 169 PRO A C 1
ATOM 1248 O O . PRO A 1 169 ? 5.883 7.022 -9.028 1.00 93.94 169 PRO A O 1
ATOM 1251 N N . LEU A 1 170 ? 4.605 7.393 -10.852 1.00 95.50 170 LEU A N 1
ATOM 1252 C CA . LEU A 1 170 ? 5.300 6.488 -11.777 1.00 95.50 170 LEU A CA 1
ATOM 1253 C C . LEU A 1 170 ? 6.828 6.592 -11.679 1.00 95.50 170 LEU A C 1
ATOM 1255 O O . LEU A 1 170 ? 7.515 5.576 -11.607 1.00 95.50 170 LEU A O 1
ATOM 1259 N N . GLY A 1 171 ? 7.365 7.816 -11.658 1.00 94.88 171 GLY A N 1
ATOM 1260 C CA . GLY A 1 171 ? 8.808 8.056 -11.603 1.00 94.88 171 GLY A CA 1
ATOM 1261 C C . GLY A 1 171 ? 9.462 7.526 -10.325 1.00 94.88 171 GLY A C 1
ATOM 1262 O O . GLY A 1 171 ? 10.511 6.885 -10.393 1.00 94.88 171 GLY A O 1
ATOM 1263 N N . GLU A 1 172 ? 8.829 7.728 -9.167 1.00 92.00 172 GLU A N 1
ATOM 1264 C CA . GLU A 1 172 ? 9.361 7.235 -7.894 1.00 92.00 172 GLU A CA 1
ATOM 1265 C C . GLU A 1 172 ? 9.280 5.706 -7.815 1.00 92.00 172 GLU A C 1
ATOM 1267 O O . GLU A 1 172 ? 10.253 5.051 -7.423 1.00 92.00 172 GLU A O 1
ATOM 1272 N N . ARG A 1 173 ? 8.158 5.120 -8.257 1.00 93.62 173 ARG A N 1
ATOM 1273 C CA . ARG A 1 173 ? 7.985 3.664 -8.283 1.00 93.62 173 ARG A CA 1
ATOM 1274 C C . ARG A 1 173 ? 8.947 2.998 -9.271 1.00 93.62 173 ARG A C 1
ATOM 1276 O O . ARG A 1 173 ? 9.542 1.974 -8.938 1.00 93.62 173 ARG A O 1
ATOM 1283 N N . ARG A 1 174 ? 9.179 3.611 -10.437 1.00 95.06 174 ARG A N 1
ATOM 1284 C CA . ARG A 1 174 ? 10.190 3.177 -11.415 1.00 95.06 174 ARG A CA 1
ATOM 1285 C C . ARG A 1 174 ? 11.600 3.230 -10.834 1.00 95.06 174 ARG A C 1
ATOM 1287 O O . ARG A 1 174 ? 12.364 2.286 -11.010 1.00 95.06 174 ARG A O 1
ATOM 1294 N N . GLY A 1 175 ? 11.940 4.307 -10.125 1.00 92.25 175 GLY A N 1
ATOM 1295 C CA . GLY A 1 175 ? 13.232 4.446 -9.452 1.00 92.25 175 GLY A CA 1
ATOM 1296 C C . GLY A 1 175 ? 13.460 3.363 -8.396 1.00 92.25 175 GLY A C 1
ATOM 1297 O O . GLY A 1 175 ? 14.538 2.774 -8.343 1.00 92.25 175 GLY A O 1
ATOM 1298 N N . LEU A 1 176 ? 12.439 3.049 -7.594 1.00 89.88 176 LEU A N 1
ATOM 1299 C CA . LEU A 1 176 ? 12.508 1.969 -6.609 1.00 89.88 176 LEU A CA 1
ATOM 1300 C C . LEU A 1 176 ? 12.647 0.590 -7.271 1.00 89.88 176 LEU A C 1
ATOM 1302 O O . LEU A 1 176 ? 13.534 -0.166 -6.888 1.00 89.88 176 LEU A O 1
ATOM 1306 N N . PHE A 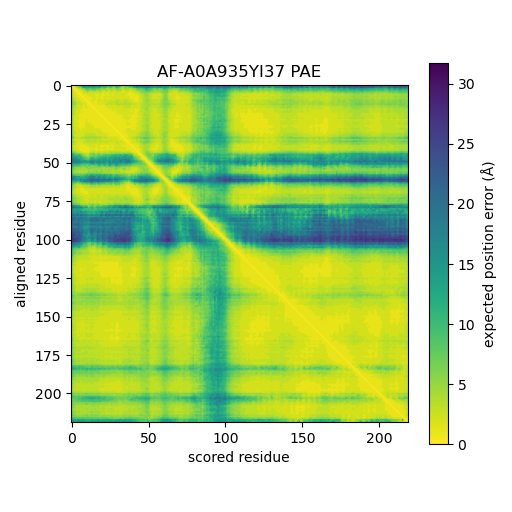1 177 ? 11.838 0.297 -8.294 1.00 91.62 177 PHE A N 1
ATOM 1307 C CA . PHE A 1 177 ? 11.938 -0.937 -9.080 1.00 91.62 177 PHE A CA 1
ATOM 1308 C C . PHE A 1 177 ? 13.346 -1.119 -9.661 1.00 91.62 177 PHE A C 1
ATOM 1310 O O . PHE A 1 177 ? 13.943 -2.183 -9.523 1.00 91.62 177 PHE A O 1
ATOM 1317 N N . SER A 1 178 ? 13.908 -0.052 -10.243 1.00 93.31 178 SER A N 1
ATOM 1318 C CA . SER A 1 178 ? 15.274 -0.056 -10.767 1.00 93.31 178 SER A CA 1
ATOM 1319 C C . SER A 1 178 ? 16.287 -0.425 -9.695 1.00 93.31 178 SER A C 1
ATOM 1321 O O . SER A 1 178 ? 17.112 -1.304 -9.921 1.00 93.31 178 SER A O 1
ATOM 1323 N N . ARG A 1 179 ? 16.245 0.259 -8.545 1.00 90.75 179 ARG A N 1
ATOM 1324 C CA . ARG A 1 179 ? 17.214 0.053 -7.463 1.00 90.75 179 ARG A CA 1
ATOM 1325 C C . ARG A 1 179 ? 17.155 -1.363 -6.911 1.00 90.75 179 ARG A C 1
ATOM 1327 O O . ARG A 1 179 ? 18.212 -1.933 -6.691 1.00 90.75 179 ARG A O 1
ATOM 1334 N N . LEU A 1 180 ? 15.950 -1.905 -6.725 1.00 88.50 180 LEU A N 1
ATOM 1335 C CA . LEU A 1 180 ? 15.759 -3.265 -6.231 1.00 88.50 180 LEU A CA 1
ATOM 1336 C C . LEU A 1 180 ? 16.341 -4.279 -7.215 1.00 88.50 180 LEU A C 1
ATOM 1338 O O . LEU A 1 180 ? 17.293 -4.961 -6.889 1.00 88.50 180 LEU A O 1
ATOM 1342 N N . PHE A 1 181 ? 15.853 -4.335 -8.452 1.00 89.44 181 PHE A N 1
ATOM 1343 C CA . PHE A 1 181 ? 16.258 -5.410 -9.365 1.00 89.44 181 PHE A CA 1
ATOM 1344 C C . PHE A 1 181 ? 17.658 -5.248 -9.968 1.00 89.44 181 PHE A C 1
ATOM 1346 O O . PHE A 1 181 ? 18.201 -6.213 -10.501 1.00 89.44 181 PHE A O 1
ATOM 1353 N N . SER A 1 182 ? 18.270 -4.063 -9.863 1.00 90.00 182 SER A N 1
ATOM 1354 C CA . SER A 1 182 ? 19.663 -3.878 -10.291 1.00 90.00 182 SER A CA 1
ATOM 1355 C C . SER A 1 182 ? 20.673 -4.544 -9.350 1.00 90.00 182 SER A C 1
ATOM 1357 O O . SER A 1 182 ? 21.814 -4.746 -9.759 1.00 90.00 182 SER A O 1
ATOM 1359 N N . THR A 1 183 ? 20.292 -4.907 -8.115 1.00 86.75 183 THR A N 1
ATOM 1360 C CA . THR A 1 183 ? 21.175 -5.680 -7.217 1.00 86.75 183 THR A CA 1
ATOM 1361 C C . THR A 1 183 ? 21.392 -7.104 -7.728 1.00 86.75 183 THR A C 1
ATOM 1363 O O . THR A 1 183 ? 22.480 -7.649 -7.564 1.00 86.75 183 THR A O 1
ATOM 1366 N N . GLY A 1 184 ? 20.383 -7.671 -8.396 1.00 83.50 184 GLY A N 1
ATOM 1367 C CA . GLY A 1 184 ? 20.402 -9.014 -8.977 1.00 83.50 184 GLY A CA 1
ATOM 1368 C C . GLY A 1 184 ? 20.999 -9.110 -10.383 1.00 83.50 184 GLY A C 1
ATOM 1369 O O . GLY A 1 184 ? 21.200 -10.213 -10.891 1.00 83.50 184 GLY A O 1
ATOM 1370 N N . GLY A 1 185 ? 21.259 -7.979 -11.052 1.00 89.06 185 GLY A N 1
ATOM 1371 C CA . GLY A 1 185 ? 21.828 -7.948 -12.401 1.00 89.06 185 GLY A CA 1
ATOM 1372 C C . GLY A 1 185 ? 21.401 -6.742 -13.240 1.00 89.06 185 GLY A C 1
ATOM 1373 O O . GLY A 1 185 ? 20.671 -5.862 -12.797 1.00 89.06 185 GLY A O 1
ATOM 1374 N N . ILE A 1 186 ? 21.860 -6.692 -14.493 1.00 90.12 186 ILE A N 1
ATOM 1375 C CA . ILE A 1 186 ? 21.531 -5.597 -15.417 1.00 90.12 186 ILE A CA 1
ATOM 1376 C C . ILE A 1 186 ? 20.064 -5.695 -15.855 1.00 90.12 186 ILE A C 1
ATOM 1378 O O . ILE A 1 186 ? 19.589 -6.748 -16.288 1.00 90.12 186 ILE A O 1
ATOM 1382 N N . LEU A 1 187 ? 19.346 -4.570 -15.799 1.00 92.12 187 LEU A N 1
ATOM 1383 C CA . LEU A 1 187 ? 17.979 -4.483 -16.302 1.00 92.12 187 LEU A CA 1
ATOM 1384 C C . LEU A 1 187 ? 17.937 -4.347 -17.827 1.00 92.12 187 LEU A C 1
ATOM 1386 O O . LEU A 1 187 ? 18.274 -3.303 -18.384 1.00 92.12 187 LEU A O 1
ATOM 1390 N N . MET A 1 188 ? 17.467 -5.402 -18.489 1.00 94.31 188 MET A N 1
ATOM 1391 C CA . MET A 1 188 ? 17.285 -5.464 -19.938 1.00 94.31 188 MET A CA 1
ATOM 1392 C C . MET A 1 188 ? 15.986 -4.762 -20.384 1.00 94.31 188 MET A C 1
ATOM 1394 O O . MET A 1 188 ? 15.079 -4.576 -19.566 1.00 94.31 188 MET A O 1
ATOM 1398 N N . PRO A 1 189 ? 15.842 -4.398 -21.676 1.00 95.19 189 PRO A N 1
ATOM 1399 C CA . PRO A 1 189 ? 14.625 -3.770 -22.207 1.00 95.19 189 PRO A CA 1
ATOM 1400 C C . PRO A 1 189 ? 13.319 -4.503 -21.854 1.00 95.19 189 PRO A C 1
ATOM 1402 O O . PRO A 1 189 ? 12.333 -3.860 -21.495 1.00 95.19 189 PRO A O 1
ATOM 1405 N N . ASP A 1 190 ? 13.326 -5.837 -21.849 1.00 94.56 190 ASP A 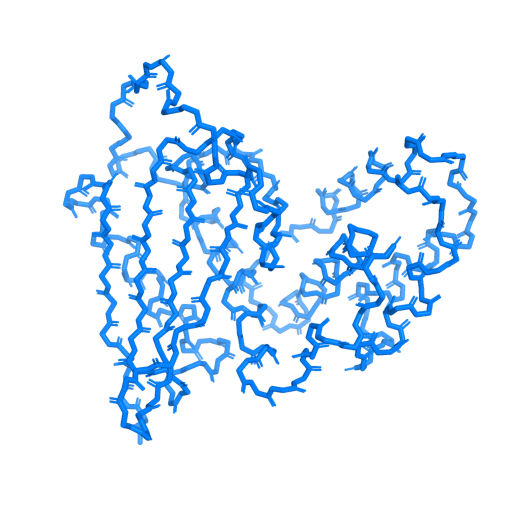N 1
ATOM 1406 C CA . ASP A 1 190 ? 12.152 -6.649 -21.497 1.00 94.56 190 ASP A CA 1
ATOM 1407 C C . ASP A 1 190 ? 11.729 -6.506 -20.024 1.00 94.56 190 ASP A C 1
ATOM 1409 O O . ASP A 1 190 ? 10.545 -6.641 -19.693 1.00 94.56 190 ASP A O 1
ATOM 1413 N N . HIS A 1 191 ? 12.659 -6.174 -19.122 1.00 95.38 191 HIS A N 1
ATOM 1414 C CA . HIS A 1 191 ? 12.332 -5.883 -17.723 1.00 95.38 191 HIS A CA 1
ATOM 1415 C C . HIS A 1 191 ? 11.598 -4.543 -17.605 1.00 95.38 191 HIS A C 1
ATOM 1417 O O . HIS A 1 191 ? 10.647 -4.420 -16.835 1.00 95.38 191 HIS A O 1
ATOM 1423 N N . TRP A 1 192 ? 11.980 -3.551 -18.416 1.00 96.19 192 TRP A N 1
ATOM 1424 C CA . TRP A 1 192 ? 11.276 -2.268 -18.481 1.00 96.19 192 TRP A CA 1
ATOM 1425 C C . TRP A 1 192 ? 9.899 -2.397 -19.115 1.00 96.19 192 TRP A C 1
ATOM 1427 O O . TRP A 1 192 ? 8.950 -1.782 -18.633 1.00 96.19 192 TRP A O 1
ATOM 1437 N N . LYS A 1 193 ? 9.766 -3.246 -20.139 1.00 96.56 193 LYS A N 1
ATOM 1438 C CA . LYS A 1 193 ? 8.453 -3.612 -20.667 1.00 96.56 193 LYS A CA 1
ATOM 1439 C C . LYS A 1 193 ? 7.591 -4.267 -19.586 1.00 96.56 193 LYS A C 1
ATOM 1441 O O . LYS A 1 193 ? 6.444 -3.880 -19.420 1.00 96.56 193 LYS A O 1
ATOM 1446 N N . SER A 1 194 ? 8.156 -5.190 -18.808 1.00 96.44 194 SER A N 1
ATOM 1447 C CA . SER A 1 194 ? 7.437 -5.838 -17.705 1.00 96.44 194 SER A CA 1
ATOM 1448 C C . SER A 1 194 ? 6.971 -4.839 -16.641 1.00 96.44 194 SER A C 1
ATOM 1450 O O . SER A 1 194 ? 5.840 -4.932 -16.175 1.00 96.44 194 SER A O 1
ATOM 1452 N N . PHE A 1 195 ? 7.807 -3.855 -16.290 1.00 97.31 195 PHE A N 1
ATOM 1453 C CA . PHE A 1 195 ? 7.412 -2.749 -15.413 1.00 97.31 195 PHE A CA 1
ATOM 1454 C C . PHE A 1 195 ? 6.231 -1.956 -15.990 1.00 97.31 195 PHE A C 1
ATOM 1456 O O . PHE A 1 195 ? 5.262 -1.699 -15.278 1.00 97.31 195 PHE A O 1
ATOM 1463 N N . GLN A 1 196 ? 6.296 -1.589 -17.272 1.00 97.81 196 GLN A N 1
ATOM 1464 C CA . GLN A 1 196 ? 5.236 -0.823 -17.925 1.00 97.81 196 GLN A CA 1
ATOM 1465 C C . GLN A 1 196 ? 3.931 -1.627 -18.007 1.00 97.81 196 GLN A C 1
ATOM 1467 O O . GLN A 1 196 ? 2.879 -1.115 -17.644 1.00 97.81 196 GLN A O 1
ATOM 1472 N N . ASP A 1 197 ? 4.002 -2.908 -18.376 1.00 97.81 197 ASP A N 1
ATOM 1473 C CA . ASP A 1 197 ? 2.842 -3.801 -18.450 1.00 97.81 197 ASP A CA 1
ATOM 1474 C C . ASP A 1 197 ? 2.184 -3.987 -17.056 1.00 97.81 197 ASP A C 1
ATOM 1476 O O . ASP A 1 197 ? 0.953 -4.010 -16.945 1.00 97.81 197 ASP A O 1
ATOM 1480 N N . LEU A 1 198 ? 2.981 -4.055 -15.974 1.00 97.31 198 LEU A N 1
ATOM 1481 C CA . LEU A 1 198 ? 2.485 -4.051 -14.585 1.00 97.31 198 LEU A CA 1
ATOM 1482 C C . LEU A 1 198 ? 1.754 -2.749 -14.255 1.00 97.31 198 LEU A C 1
ATOM 1484 O O . LEU A 1 198 ? 0.641 -2.793 -13.720 1.00 97.31 198 LEU A O 1
ATOM 1488 N N . TRP A 1 199 ? 2.375 -1.612 -14.577 1.00 97.75 199 TRP A N 1
ATOM 1489 C CA . TRP A 1 199 ? 1.817 -0.289 -14.320 1.00 97.75 199 TRP A CA 1
ATOM 1490 C C . TRP A 1 199 ? 0.518 -0.070 -15.090 1.00 97.75 199 TRP A C 1
ATOM 1492 O O . TRP A 1 199 ? -0.459 0.364 -14.495 1.00 97.75 199 TRP A O 1
ATOM 1502 N N . ASP A 1 200 ? 0.458 -0.430 -16.371 1.00 97.19 200 ASP A N 1
ATOM 1503 C CA . ASP A 1 200 ? -0.709 -0.210 -17.235 1.00 97.19 200 ASP A CA 1
ATOM 1504 C C . ASP A 1 200 ? -1.861 -1.183 -16.958 1.00 97.19 200 ASP A C 1
ATOM 1506 O O . ASP A 1 200 ? -2.976 -0.977 -17.437 1.00 97.19 200 ASP A O 1
ATOM 1510 N N . GLY A 1 201 ? -1.634 -2.208 -16.130 1.00 92.75 201 GLY A N 1
ATOM 1511 C CA . GLY A 1 201 ? -2.671 -3.157 -15.733 1.00 92.75 201 GLY A CA 1
ATOM 1512 C C . GLY A 1 201 ? -2.930 -4.259 -16.747 1.00 92.75 201 GLY A C 1
ATOM 1513 O O . GLY A 1 201 ? -4.046 -4.756 -16.809 1.00 92.75 201 GLY A O 1
ATOM 1514 N N . GLN A 1 202 ? -1.915 -4.658 -17.514 1.00 93.88 202 GLN A N 1
ATOM 1515 C CA . GLN A 1 202 ? -2.016 -5.781 -18.455 1.00 93.88 202 GLN A CA 1
ATOM 1516 C C . GLN A 1 202 ? -2.135 -7.147 -17.753 1.00 93.88 202 GLN A C 1
ATOM 1518 O O . GLN A 1 202 ? -2.353 -8.166 -18.403 1.00 93.88 202 GLN A O 1
ATOM 1523 N N . PHE A 1 203 ? -1.972 -7.172 -16.429 1.00 88.75 203 PHE A N 1
ATOM 1524 C CA . PHE A 1 203 ? -2.081 -8.356 -15.587 1.00 88.75 203 PHE A CA 1
ATOM 1525 C C . PHE A 1 203 ? -3.196 -8.131 -14.574 1.00 88.75 203 PHE A C 1
ATOM 1527 O O . PHE A 1 203 ? -3.141 -7.171 -13.810 1.00 88.75 203 PHE A O 1
ATOM 1534 N N . GLU A 1 204 ? -4.194 -9.005 -14.554 1.00 78.31 204 GLU A N 1
ATOM 1535 C CA . GLU A 1 204 ? -5.329 -8.905 -13.627 1.00 78.31 204 GLU A CA 1
ATOM 1536 C C . GLU A 1 204 ? -5.197 -9.895 -12.467 1.00 78.31 204 GLU A C 1
ATOM 1538 O O . GLU A 1 204 ? -5.835 -9.735 -11.426 1.00 78.31 204 GLU A O 1
ATOM 1543 N N . ARG A 1 205 ? -4.386 -10.949 -12.638 1.00 84.06 205 ARG A N 1
ATOM 1544 C CA . ARG A 1 205 ? -4.308 -12.076 -11.702 1.00 84.06 205 ARG A CA 1
ATOM 1545 C C . ARG A 1 205 ? -2.913 -12.193 -11.079 1.00 84.06 205 ARG A C 1
ATOM 1547 O O . ARG A 1 205 ? -1.916 -12.082 -11.795 1.00 84.06 205 ARG A O 1
ATOM 1554 N N . PRO A 1 206 ? -2.793 -12.578 -9.791 1.00 83.69 206 PRO A N 1
ATOM 1555 C CA . PRO A 1 206 ? -1.493 -12.765 -9.135 1.00 83.69 206 PRO A CA 1
ATOM 1556 C C . PRO A 1 206 ? -0.543 -13.694 -9.877 1.00 83.69 206 PRO A C 1
ATOM 1558 O O . PRO A 1 206 ? 0.648 -13.420 -9.955 1.00 83.69 206 PRO A O 1
ATOM 1561 N N . ARG A 1 207 ? -1.062 -14.771 -10.478 1.00 88.25 207 ARG A N 1
ATOM 1562 C CA . ARG A 1 207 ? -0.255 -15.733 -11.247 1.00 88.25 207 ARG A CA 1
ATOM 1563 C C . ARG A 1 207 ? 0.521 -15.087 -12.402 1.00 88.25 207 ARG A C 1
ATOM 1565 O O . ARG A 1 207 ? 1.595 -15.562 -12.756 1.00 88.25 207 ARG A O 1
ATOM 1572 N N . GLU A 1 208 ? -0.019 -14.022 -12.988 1.00 92.56 208 GLU A N 1
ATOM 1573 C CA . GLU A 1 208 ? 0.605 -13.291 -14.091 1.00 92.56 208 GLU A CA 1
ATOM 1574 C C . GLU A 1 208 ? 1.731 -12.403 -13.558 1.00 92.56 208 GLU A C 1
ATOM 1576 O O . GLU A 1 208 ? 2.828 -12.393 -14.112 1.00 92.56 208 GLU A O 1
ATOM 1581 N N . VAL A 1 209 ? 1.513 -11.768 -12.404 1.00 92.19 209 VAL A N 1
ATOM 1582 C CA . VAL A 1 209 ? 2.556 -11.017 -11.693 1.00 92.19 209 VAL A CA 1
ATOM 1583 C C . VAL A 1 209 ? 3.668 -11.942 -11.183 1.00 92.19 209 VAL A C 1
ATOM 1585 O O . VAL A 1 209 ? 4.842 -11.603 -11.298 1.00 92.19 209 VAL A O 1
ATOM 1588 N N . VAL A 1 210 ? 3.346 -13.156 -10.724 1.00 90.81 210 VAL A N 1
ATOM 1589 C CA . VAL A 1 210 ? 4.344 -14.196 -10.405 1.00 90.81 210 VAL A CA 1
ATOM 1590 C C . VAL A 1 210 ? 5.154 -14.580 -11.648 1.00 90.81 210 VAL A C 1
ATOM 1592 O O . VAL A 1 210 ? 6.372 -14.733 -11.566 1.00 90.81 210 VAL A O 1
ATOM 1595 N N . ALA A 1 211 ? 4.512 -14.718 -12.813 1.00 93.56 211 ALA A N 1
ATOM 1596 C CA . ALA A 1 211 ? 5.215 -15.001 -14.064 1.00 93.56 211 ALA A CA 1
ATOM 1597 C C . ALA A 1 211 ? 6.145 -13.848 -14.486 1.00 93.56 211 ALA A C 1
ATOM 1599 O O . ALA A 1 211 ? 7.216 -14.099 -15.035 1.00 93.56 211 ALA A O 1
ATOM 1600 N N . VAL A 1 212 ? 5.779 -12.595 -14.198 1.00 94.31 212 VAL A N 1
ATOM 1601 C CA . VAL A 1 212 ? 6.678 -11.441 -14.355 1.00 94.31 212 VAL A CA 1
ATOM 1602 C C . VAL A 1 212 ? 7.853 -11.534 -13.383 1.00 94.31 212 VAL A C 1
ATOM 1604 O O . VAL A 1 212 ? 8.993 -11.490 -13.835 1.00 94.31 212 VAL A O 1
ATOM 1607 N N . ALA A 1 213 ? 7.596 -11.746 -12.091 1.00 91.56 213 ALA A N 1
ATOM 1608 C CA . ALA A 1 213 ? 8.632 -11.818 -11.061 1.00 91.56 213 ALA A CA 1
ATOM 1609 C C . ALA A 1 213 ? 9.696 -12.891 -11.356 1.00 91.56 213 ALA A C 1
ATOM 1611 O O . ALA A 1 213 ? 10.875 -12.666 -11.112 1.00 91.56 213 ALA A O 1
ATOM 1612 N N . ARG A 1 214 ? 9.310 -14.027 -11.957 1.00 93.69 214 ARG A N 1
ATOM 1613 C CA . ARG A 1 214 ? 10.243 -15.092 -12.385 1.00 93.69 214 ARG A CA 1
ATOM 1614 C C . ARG A 1 214 ? 11.221 -14.684 -13.486 1.00 93.69 214 ARG A C 1
ATOM 1616 O O . ARG A 1 214 ? 12.239 -15.345 -13.644 1.00 93.69 214 ARG A O 1
ATOM 1623 N N . ARG A 1 215 ? 10.874 -13.679 -14.291 1.00 93.25 215 ARG A N 1
ATOM 1624 C CA . ARG A 1 215 ? 11.685 -13.216 -15.428 1.00 93.25 215 ARG A CA 1
ATOM 1625 C C . ARG A 1 215 ? 12.624 -12.075 -15.055 1.00 93.25 215 ARG A C 1
ATOM 1627 O O . ARG A 1 215 ? 13.445 -11.694 -15.879 1.00 93.25 215 ARG A O 1
ATOM 1634 N N . LEU A 1 216 ? 12.470 -11.505 -13.862 1.00 92.12 216 LEU A N 1
ATOM 1635 C CA . LEU A 1 216 ? 13.326 -10.430 -13.379 1.00 92.12 216 LEU A CA 1
ATOM 1636 C C . LEU A 1 216 ? 14.610 -10.999 -12.761 1.00 92.12 216 LEU A C 1
ATOM 1638 O O . LEU A 1 216 ? 14.614 -12.158 -12.337 1.00 92.12 216 LEU A O 1
ATOM 1642 N N . PRO A 1 217 ? 15.691 -10.199 -12.691 1.00 89.25 217 PRO A N 1
ATOM 1643 C CA . PRO A 1 217 ? 16.888 -10.591 -11.962 1.00 89.25 217 PRO A CA 1
ATOM 1644 C C . PRO A 1 217 ? 16.543 -10.976 -10.520 1.00 89.25 217 PRO A C 1
ATOM 1646 O O . PRO A 1 217 ? 15.683 -10.354 -9.896 1.00 89.25 217 PRO A O 1
ATOM 1649 N N . HIS A 1 218 ? 17.192 -12.017 -10.006 1.00 83.06 218 HIS A N 1
ATOM 1650 C CA . HIS A 1 218 ? 16.915 -12.520 -8.664 1.00 83.06 218 HIS A CA 1
ATOM 1651 C C . HIS A 1 218 ? 17.443 -11.542 -7.612 1.00 83.06 218 HIS A C 1
ATOM 1653 O O . HIS A 1 218 ? 18.608 -11.154 -7.677 1.00 83.06 218 HIS A O 1
ATOM 1659 N N . LEU A 1 219 ? 16.559 -11.140 -6.695 1.00 77.06 219 LEU A N 1
ATOM 1660 C CA . LEU A 1 219 ? 16.900 -10.350 -5.512 1.00 77.06 219 LEU A CA 1
ATOM 1661 C C . LEU A 1 219 ? 17.661 -11.205 -4.494 1.00 77.06 219 LEU A C 1
ATOM 1663 O O . LEU A 1 219 ? 17.348 -12.418 -4.411 1.00 77.06 219 LEU A O 1
#

pLDDT: mean 84.45, std 14.56, range [40.47, 97.94]

Foldseek 3Di:
DQAAAAEFEPPADPVQRVLLSVLLSVLCVLLVNRNQANHEYEYAAQFPDQQEKEWDWADDPPPDRIYIYIYHHPSQFQPPAHHQYAYDDDPVSVVDDRDPDDDDHDDNVRGDSLSSQQSSNLVSNVVSCVSVVLDDPVPAPPQLRSLLSLLVSLLSQLVCVVSVGRHDDPVNSVVVSCVVLVVLHDDDPVLVVSSVCSSPNVDSGSVVSSVSSVPTRGD

Sequence (219 aa):
MDAAPPITCTGLEPALADLIADAARQAVAAVGLAGLLGRLEICADDLPGAAEAWLALRREQDDGAPALVLYCHPEAFVAQRVATATVFPPRAVWDRPDPAGAGPPLTAAALSRARTDAYLHHHLQWAADAVSGVLRPDQVPASLTEAFTACWAVHVDGRLARRELPGYPLGERRGLFSRLFSTGGILMPDHWKSFQDLWDGQFERPREVVAVARRLPHL

Radius of gyration: 17.07 Å; Cα contacts (8 Å, |Δi|>4): 353; chains: 1; bounding box: 47×39×43 Å

Solvent-accessible surface area (backbone atoms only — not comparable to full-atom values): 12123 Å² total; per-residue (Å²): 131,69,62,68,42,58,65,50,61,42,77,59,49,69,71,36,29,52,56,49,43,54,50,43,54,53,32,34,53,74,54,66,33,24,79,60,33,52,28,40,39,37,39,29,42,83,46,97,49,62,39,45,36,31,51,45,82,41,73,49,89,73,99,48,49,35,32,40,37,40,39,29,17,65,44,51,34,52,52,100,63,82,64,52,65,37,82,58,72,63,72,69,67,77,72,51,76,79,66,90,69,84,67,84,81,76,50,55,88,57,54,33,65,73,46,36,42,13,50,42,30,47,56,47,41,54,47,35,29,43,75,73,58,61,38,55,73,92,77,52,56,79,94,40,47,68,49,30,38,58,49,49,52,43,30,49,28,24,51,24,52,76,68,74,40,56,33,64,54,68,69,61,54,50,52,50,52,50,60,55,37,48,76,37,36,87,82,49,72,69,52,54,50,50,52,48,39,31,28,75,52,80,53,91,45,56,71,52,48,45,58,51,36,71,73,44,51,61,117